Protein AF-A0A968QYH9-F1 (afdb_monomer_lite)

Structure (mmCIF, N/CA/C/O backbone):
data_AF-A0A968QYH9-F1
#
_entry.id   AF-A0A968QYH9-F1
#
loop_
_atom_site.group_PDB
_atom_site.id
_atom_site.type_symbol
_atom_site.label_atom_id
_atom_site.label_alt_id
_atom_site.label_comp_id
_atom_site.label_asym_id
_atom_site.label_entity_id
_atom_site.label_seq_id
_atom_site.pdbx_PDB_ins_code
_atom_site.Cartn_x
_atom_site.Cartn_y
_atom_site.Cartn_z
_atom_site.occupancy
_atom_site.B_iso_or_equiv
_atom_site.auth_seq_id
_atom_site.auth_comp_id
_atom_site.auth_asym_id
_atom_site.auth_atom_id
_atom_site.pdbx_PDB_model_num
ATOM 1 N N . MET A 1 1 ? -5.262 19.148 -24.712 1.00 34.31 1 MET A N 1
ATOM 2 C CA . MET A 1 1 ? -4.288 18.587 -23.748 1.00 34.31 1 MET A CA 1
ATOM 3 C C . MET A 1 1 ? -4.760 17.197 -23.369 1.00 34.31 1 MET A C 1
ATOM 5 O O . MET A 1 1 ? -5.771 17.065 -22.693 1.00 34.31 1 MET A O 1
ATOM 9 N N . ALA A 1 2 ? -4.124 16.170 -23.927 1.00 30.69 2 ALA A N 1
ATOM 10 C CA . ALA A 1 2 ? -4.576 14.793 -23.799 1.00 30.69 2 ALA A CA 1
ATOM 11 C C . ALA A 1 2 ? -4.224 14.253 -22.401 1.00 30.69 2 ALA A C 1
ATOM 13 O O . ALA A 1 2 ? -3.049 14.157 -22.054 1.00 30.69 2 ALA A O 1
ATOM 14 N N . ARG A 1 3 ? -5.237 13.912 -21.593 1.00 39.22 3 ARG A N 1
ATOM 15 C CA . ARG A 1 3 ? -5.070 13.096 -20.380 1.00 39.22 3 ARG A CA 1
ATOM 16 C C . ARG A 1 3 ? -4.778 11.661 -20.822 1.00 39.22 3 ARG A C 1
ATOM 18 O O . ARG A 1 3 ? -5.673 10.832 -20.903 1.00 39.22 3 ARG A O 1
ATOM 25 N N . THR A 1 4 ? -3.544 11.389 -21.228 1.00 40.38 4 THR A N 1
ATOM 26 C CA . THR A 1 4 ? -3.120 10.054 -21.661 1.00 40.38 4 THR A CA 1
ATOM 27 C C . THR A 1 4 ? -2.388 9.346 -20.534 1.00 40.38 4 THR A C 1
ATOM 29 O O . THR A 1 4 ? -1.292 9.760 -20.164 1.00 40.38 4 THR A O 1
ATOM 32 N N . GLY A 1 5 ? -2.950 8.233 -20.062 1.00 42.56 5 GLY A N 1
ATOM 33 C CA . GLY A 1 5 ? -2.152 7.112 -19.560 1.00 42.56 5 GLY A CA 1
ATOM 34 C C . GLY A 1 5 ? -2.214 6.807 -18.068 1.00 42.56 5 GLY A C 1
ATOM 35 O O . GLY A 1 5 ? -1.713 5.757 -17.688 1.00 42.56 5 GLY A O 1
ATOM 36 N N . LYS A 1 6 ? -2.857 7.641 -17.249 1.00 44.03 6 LYS A N 1
ATOM 37 C CA . LYS A 1 6 ? -3.346 7.196 -15.945 1.00 44.03 6 LYS A CA 1
ATOM 38 C C . LYS A 1 6 ? -4.728 6.594 -16.181 1.00 44.03 6 LYS A C 1
ATOM 40 O O . LYS A 1 6 ? -5.694 7.334 -16.309 1.00 44.03 6 LYS A O 1
ATOM 45 N N . LEU A 1 7 ? -4.831 5.266 -16.263 1.00 42.38 7 LEU A N 1
ATOM 46 C CA . LEU A 1 7 ? -5.927 4.665 -15.504 1.00 42.38 7 LEU A CA 1
ATOM 47 C C . LEU A 1 7 ? -5.654 5.195 -14.098 1.00 42.38 7 LEU A C 1
ATOM 49 O O . LEU A 1 7 ? -4.553 4.959 -13.595 1.00 42.38 7 LEU A O 1
ATOM 53 N N . ASP A 1 8 ? -6.491 6.111 -13.605 1.00 46.16 8 ASP A N 1
ATOM 54 C CA . ASP A 1 8 ? -6.218 6.779 -12.338 1.00 46.16 8 ASP A CA 1
ATOM 55 C C . ASP A 1 8 ? -5.850 5.696 -11.332 1.00 46.16 8 ASP A C 1
ATOM 57 O O . ASP A 1 8 ? -6.530 4.675 -11.256 1.00 46.16 8 ASP A O 1
ATOM 61 N N . ARG A 1 9 ? -4.733 5.863 -10.615 1.00 49.91 9 ARG A N 1
ATOM 62 C CA . ARG A 1 9 ? -4.360 4.916 -9.558 1.00 49.91 9 ARG A CA 1
ATOM 63 C C . ARG A 1 9 ? -5.539 4.689 -8.617 1.00 49.91 9 ARG A C 1
ATOM 65 O O . ARG A 1 9 ? -5.627 3.614 -8.071 1.00 49.91 9 ARG A O 1
ATOM 72 N N . GLU A 1 10 ? -6.465 5.646 -8.516 1.00 39.16 10 GLU A N 1
ATOM 73 C CA . GLU A 1 10 ? -7.778 5.521 -7.878 1.00 39.16 10 GLU A CA 1
ATOM 74 C C . GLU A 1 10 ? -8.666 4.413 -8.471 1.00 39.16 10 GLU A C 1
ATOM 76 O O . GLU A 1 10 ? -9.217 3.643 -7.704 1.00 39.16 10 GLU A O 1
ATOM 81 N N . LEU A 1 11 ? -8.770 4.259 -9.796 1.00 40.44 11 LEU A N 1
ATOM 82 C CA . LEU A 1 11 ? -9.488 3.152 -10.451 1.00 40.44 11 LEU A CA 1
ATOM 83 C C . LEU A 1 11 ? -8.783 1.805 -10.246 1.00 40.44 11 LEU A C 1
ATOM 85 O O . LEU A 1 11 ? -9.452 0.793 -10.057 1.00 40.44 11 LEU A O 1
ATOM 89 N N . GLU A 1 12 ? -7.444 1.776 -10.254 1.00 47.03 12 GLU A N 1
ATOM 90 C CA . GLU A 1 12 ? -6.702 0.578 -9.835 1.00 47.03 12 GLU A CA 1
ATOM 91 C C . GLU A 1 12 ? -6.920 0.309 -8.341 1.00 47.03 12 GLU A C 1
ATOM 93 O O . GLU A 1 12 ? -7.182 -0.826 -7.987 1.00 47.03 12 GLU A O 1
ATOM 98 N N . HIS A 1 13 ? -6.922 1.324 -7.476 1.00 45.84 13 HIS A N 1
ATOM 99 C CA . HIS A 1 13 ? -7.174 1.227 -6.035 1.00 45.84 13 HIS A CA 1
ATOM 100 C C . HIS A 1 13 ? -8.608 0.752 -5.741 1.00 45.84 13 HIS A C 1
ATOM 102 O O . HIS A 1 13 ? -8.816 -0.061 -4.845 1.00 45.84 13 HIS A O 1
ATOM 108 N N . GLU A 1 14 ? -9.593 1.186 -6.532 1.00 36.78 14 GLU A N 1
ATOM 109 C CA . GLU A 1 14 ? -10.988 0.730 -6.488 1.00 36.78 14 GLU A CA 1
ATOM 110 C C . GLU A 1 14 ? -11.153 -0.701 -7.028 1.00 36.78 14 GLU A C 1
ATOM 112 O O . GLU A 1 14 ? -11.923 -1.479 -6.467 1.00 36.78 14 GLU A O 1
ATOM 117 N N . LEU A 1 15 ? -10.401 -1.105 -8.059 1.00 36.66 15 LEU A N 1
ATOM 118 C CA . LEU A 1 15 ? -10.361 -2.497 -8.538 1.00 36.66 15 LEU A CA 1
ATOM 119 C C . LEU A 1 15 ? -9.572 -3.419 -7.590 1.00 36.66 15 LEU A C 1
ATOM 121 O O . LEU A 1 15 ? -9.926 -4.586 -7.430 1.00 36.66 15 LEU A O 1
ATOM 125 N N . ILE A 1 16 ? -8.562 -2.890 -6.897 1.00 43.75 16 ILE A N 1
ATOM 126 C CA . ILE A 1 16 ? -7.825 -3.542 -5.807 1.00 43.75 16 ILE A CA 1
ATOM 127 C C . ILE A 1 16 ? -8.733 -3.712 -4.585 1.00 43.75 16 ILE A C 1
ATOM 129 O O . ILE A 1 16 ? -8.615 -4.721 -3.897 1.00 43.75 16 ILE A O 1
ATOM 133 N N . CYS A 1 17 ? -9.729 -2.852 -4.347 1.00 40.12 17 CYS A N 1
ATOM 134 C CA . CYS A 1 17 ? -10.784 -3.169 -3.376 1.00 40.12 17 CYS A CA 1
ATOM 135 C C . CYS A 1 17 ? -11.560 -4.455 -3.739 1.00 40.12 17 CYS A C 1
ATOM 137 O O . CYS A 1 17 ? -12.140 -5.073 -2.851 1.00 40.12 17 CYS A O 1
ATOM 139 N N . GLY A 1 18 ? -11.514 -4.926 -4.992 1.00 32.22 18 GLY A N 1
ATOM 140 C CA . GLY A 1 18 ? -11.984 -6.261 -5.388 1.00 32.22 18 GLY A CA 1
ATOM 141 C C . GLY A 1 18 ? -11.147 -7.418 -4.819 1.00 32.22 18 GLY A C 1
ATOM 142 O O . GLY A 1 18 ? -11.653 -8.524 -4.682 1.00 32.22 18 GLY A O 1
ATOM 143 N N . THR A 1 19 ? -9.905 -7.163 -4.388 1.00 39.09 19 THR A N 1
ATOM 144 C CA . THR A 1 19 ? -9.053 -8.116 -3.642 1.00 39.09 19 THR A CA 1
ATOM 145 C C . THR A 1 19 ? -9.319 -8.129 -2.134 1.00 39.09 19 THR A C 1
ATOM 147 O O . THR A 1 19 ? -8.538 -8.693 -1.370 1.00 39.09 19 THR A O 1
ATOM 150 N N . ARG A 1 20 ? -10.447 -7.561 -1.685 1.00 41.62 20 ARG A N 1
ATOM 151 C CA . ARG A 1 20 ? -10.937 -7.687 -0.303 1.00 41.62 20 ARG A CA 1
ATOM 152 C C . ARG A 1 20 ? -10.980 -9.149 0.167 1.00 41.62 20 ARG A C 1
ATOM 154 O O . ARG A 1 20 ? -10.703 -9.403 1.329 1.00 41.62 20 ARG A O 1
ATOM 161 N N . GLU A 1 21 ? -11.201 -10.109 -0.734 1.00 35.28 21 GLU A N 1
ATOM 162 C CA . GLU A 1 21 ? -11.152 -11.544 -0.409 1.00 35.28 21 GLU A CA 1
ATOM 163 C C . GLU A 1 21 ? -9.758 -12.058 -0.009 1.00 35.28 21 GLU A C 1
ATOM 165 O O . GLU A 1 21 ? -9.673 -12.891 0.885 1.00 35.28 21 GLU A O 1
ATOM 170 N N . PHE A 1 22 ? -8.668 -11.550 -0.600 1.00 37.47 22 PHE A N 1
ATOM 171 C CA . PHE A 1 22 ? -7.310 -12.060 -0.337 1.00 37.47 22 PHE A CA 1
ATOM 172 C C . PHE A 1 22 ? -6.640 -11.383 0.872 1.00 37.47 22 PHE A C 1
ATOM 174 O O . PHE A 1 22 ? -5.773 -11.966 1.518 1.00 37.47 22 PHE A O 1
ATOM 181 N N . LEU A 1 23 ? -7.043 -10.147 1.190 1.00 41.69 23 LEU A N 1
ATOM 182 C CA . LEU A 1 23 ? -6.519 -9.375 2.326 1.00 41.69 23 LEU A CA 1
ATOM 183 C C . LEU A 1 23 ? -7.214 -9.747 3.647 1.00 41.69 23 LEU A C 1
ATOM 185 O O . LEU A 1 23 ? -6.618 -9.621 4.712 1.00 41.69 23 LEU A O 1
ATOM 189 N N . GLU A 1 24 ? -8.450 -10.251 3.586 1.00 46.03 24 GLU A N 1
ATOM 190 C CA . GLU A 1 24 ? -9.233 -10.601 4.773 1.00 46.03 24 GLU A CA 1
ATOM 191 C C . GLU A 1 24 ? -8.839 -11.946 5.413 1.00 46.03 24 GLU A C 1
ATOM 193 O O . GLU A 1 24 ? -9.196 -12.171 6.563 1.00 46.03 24 GLU A O 1
ATOM 198 N N . GLU A 1 25 ? -8.111 -12.850 4.744 1.00 43.69 25 GLU A N 1
ATOM 199 C CA . GLU A 1 25 ? -7.843 -14.188 5.311 1.00 43.69 25 GLU A CA 1
ATOM 200 C C . GLU A 1 25 ? -6.917 -14.176 6.538 1.00 43.69 25 GLU A C 1
ATOM 202 O O . GLU A 1 25 ? -7.145 -14.941 7.474 1.00 43.69 25 GLU A O 1
ATOM 207 N N . ARG A 1 26 ? -5.912 -13.290 6.582 1.00 47.88 26 ARG A N 1
ATOM 208 C CA . ARG A 1 26 ? -4.982 -13.203 7.724 1.00 47.88 26 ARG A CA 1
ATOM 209 C C . ARG A 1 26 ? -5.527 -12.335 8.861 1.00 47.88 26 ARG A C 1
ATOM 211 O O . ARG A 1 26 ? -5.393 -12.708 10.021 1.00 47.88 26 ARG A O 1
ATOM 218 N N . ASP A 1 27 ? -6.170 -11.210 8.548 1.00 54.00 27 ASP A N 1
ATOM 219 C CA . ASP A 1 27 ? -6.766 -10.350 9.582 1.00 54.00 27 ASP A CA 1
ATOM 220 C C . ASP A 1 27 ? -7.992 -11.013 10.241 1.00 54.00 27 ASP A C 1
ATOM 222 O O . ASP A 1 27 ? -8.250 -10.788 11.424 1.00 54.00 27 ASP A O 1
ATOM 226 N N . LYS A 1 28 ? -8.698 -11.927 9.548 1.00 58.62 28 LYS A N 1
ATOM 227 C CA . LYS A 1 28 ? -9.791 -12.725 10.139 1.00 58.62 28 LYS A CA 1
ATOM 228 C C . LYS A 1 28 ? -9.360 -13.512 11.378 1.00 58.62 28 LYS A C 1
ATOM 230 O O . LYS A 1 28 ? -10.111 -13.517 12.351 1.00 58.62 28 LYS A O 1
ATOM 235 N N . SER A 1 29 ? -8.166 -14.117 11.397 1.00 59.31 29 SER A N 1
ATOM 236 C CA . SER A 1 29 ? -7.719 -14.886 12.570 1.00 59.31 29 SER A CA 1
ATOM 237 C C . SER A 1 29 ? -7.462 -13.996 13.790 1.00 59.31 29 SER A C 1
ATOM 239 O O . SER A 1 29 ? -7.722 -14.408 14.914 1.00 59.31 29 SER A O 1
ATOM 241 N N . LEU A 1 30 ? -7.011 -12.753 13.583 1.00 62.84 30 LEU A N 1
ATOM 242 C CA . LEU A 1 30 ? -6.812 -11.777 14.663 1.00 62.84 30 LEU A CA 1
ATOM 243 C C . LEU A 1 30 ? -8.148 -11.235 15.196 1.00 62.84 30 LEU A C 1
ATOM 245 O O . LEU A 1 30 ? -8.285 -10.958 16.387 1.00 62.84 30 LEU A O 1
ATOM 249 N N . ILE A 1 31 ? -9.157 -11.128 14.328 1.00 64.06 31 ILE A N 1
ATOM 250 C CA . ILE A 1 31 ? -10.524 -10.745 14.705 1.00 64.06 31 ILE A CA 1
ATOM 251 C C . ILE A 1 31 ? -11.197 -11.850 15.534 1.00 64.06 31 ILE A C 1
ATOM 253 O O . ILE A 1 31 ? -12.003 -11.551 16.416 1.00 64.06 31 ILE A O 1
ATOM 257 N N . GLU A 1 32 ? -10.878 -13.128 15.307 1.00 67.56 32 GLU A N 1
ATOM 258 C CA . GLU A 1 32 ? -11.437 -14.238 16.090 1.00 67.56 32 GLU A CA 1
ATOM 259 C C . GLU A 1 32 ? -11.056 -14.168 17.577 1.00 67.56 32 GLU A C 1
ATOM 261 O O . GLU A 1 32 ? -11.906 -14.478 18.420 1.00 67.56 32 GLU A O 1
ATOM 266 N N . GLU A 1 33 ? -9.861 -13.656 17.890 1.00 69.88 33 GLU A N 1
ATOM 267 C CA . GLU A 1 33 ? -9.345 -13.434 19.251 1.00 69.88 33 GLU A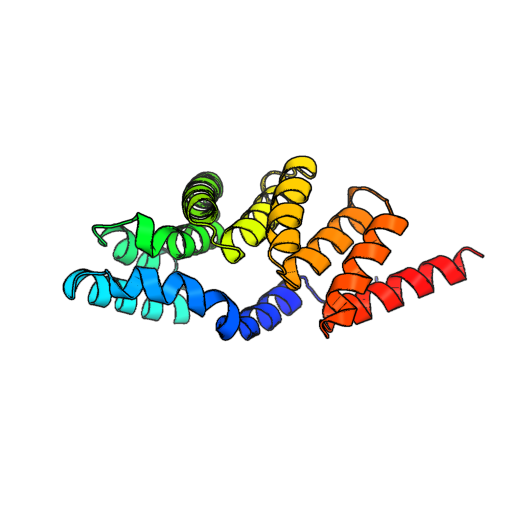 CA 1
ATOM 268 C C . GLU A 1 33 ? -10.039 -12.280 19.999 1.00 69.88 33 GLU A C 1
ATOM 270 O O . GLU A 1 33 ? -9.876 -12.132 21.214 1.00 69.88 33 GLU A O 1
ATOM 275 N N . LEU A 1 34 ? -10.837 -11.457 19.307 1.00 73.00 34 LEU A N 1
ATOM 276 C CA . LEU A 1 34 ? -11.531 -10.334 19.930 1.00 73.00 34 LEU A CA 1
ATOM 277 C C . LEU A 1 34 ? -12.611 -10.796 20.912 1.00 73.00 34 LEU A C 1
ATOM 279 O O . LEU A 1 34 ? -13.403 -11.709 20.648 1.00 73.00 34 LEU A O 1
ATOM 283 N N . SER A 1 35 ? -12.713 -10.069 22.028 1.00 82.81 35 SER A N 1
ATOM 284 C CA . SER A 1 35 ? -13.858 -10.188 22.926 1.00 82.81 35 SER A CA 1
ATOM 285 C C . SER A 1 35 ? -15.154 -9.835 22.186 1.00 82.81 35 SER A C 1
ATOM 287 O O . SER A 1 35 ? -15.145 -9.030 21.255 1.00 82.81 35 SER A O 1
ATOM 289 N N . GLN A 1 36 ? -16.293 -10.382 22.621 1.00 82.62 36 GLN A N 1
ATOM 290 C CA . GLN A 1 36 ? -17.589 -10.075 22.002 1.00 82.62 36 GLN A CA 1
ATOM 291 C C . GLN A 1 36 ? -17.860 -8.559 21.944 1.00 82.62 36 GLN A C 1
ATOM 293 O O . GLN A 1 36 ? -18.334 -8.053 20.932 1.00 82.62 36 GLN A O 1
ATOM 298 N N . SER A 1 37 ? -17.480 -7.821 22.994 1.00 83.62 37 SER A N 1
ATOM 299 C CA . SER A 1 37 ? -17.600 -6.360 23.025 1.00 83.62 37 SER A CA 1
ATOM 300 C C . SER A 1 37 ? -16.697 -5.655 22.014 1.00 83.62 37 SER A C 1
ATOM 302 O O . SER A 1 37 ? -17.112 -4.663 21.425 1.00 83.62 37 SER A O 1
ATOM 304 N N . ASP A 1 38 ? -15.477 -6.150 21.786 1.00 86.19 38 ASP A N 1
ATOM 305 C CA . ASP A 1 38 ? -14.571 -5.553 20.799 1.00 86.19 38 ASP A CA 1
ATOM 306 C C . ASP A 1 38 ? -15.032 -5.854 19.364 1.00 86.19 38 ASP A C 1
ATOM 308 O O . ASP A 1 38 ? -14.958 -4.974 18.508 1.00 86.19 38 ASP A O 1
ATOM 312 N N . LYS A 1 39 ? -15.601 -7.045 19.114 1.00 84.88 39 LYS A N 1
ATOM 313 C CA . LYS A 1 39 ? -16.229 -7.392 17.825 1.00 84.88 39 LYS A CA 1
ATOM 314 C C . LYS A 1 39 ? -17.378 -6.443 17.487 1.00 84.88 39 LYS A C 1
ATOM 316 O O . LYS A 1 39 ? -17.459 -5.954 16.368 1.00 84.88 39 LYS A O 1
ATOM 321 N N . GLU A 1 40 ? -18.229 -6.105 18.455 1.00 87.56 40 GLU A N 1
ATOM 322 C CA . GLU A 1 40 ? -19.312 -5.132 18.242 1.00 87.56 40 GLU A CA 1
ATOM 323 C C . GLU A 1 40 ? -18.799 -3.722 17.908 1.00 87.56 40 GLU A C 1
ATOM 325 O O . GLU A 1 40 ? -19.404 -3.014 17.099 1.00 87.56 40 GLU A O 1
ATOM 330 N N . LEU A 1 41 ? -17.699 -3.287 18.533 1.00 89.88 41 LEU A N 1
ATOM 331 C CA . LEU A 1 41 ? -17.064 -2.002 18.221 1.00 89.88 41 LEU A CA 1
ATOM 332 C C . LEU A 1 41 ? -16.466 -2.013 16.811 1.00 89.88 41 LEU A C 1
ATOM 334 O O . LEU A 1 41 ? -16.621 -1.038 16.072 1.00 89.88 41 LEU A O 1
ATOM 338 N N . PHE A 1 42 ? -15.838 -3.124 16.430 1.00 85.56 42 PHE A N 1
ATOM 339 C CA . PHE A 1 42 ? -15.299 -3.332 15.093 1.00 85.56 42 PHE A CA 1
ATOM 340 C C . PHE A 1 42 ? -16.396 -3.313 14.020 1.00 85.56 42 PHE A C 1
ATOM 342 O O . PHE A 1 42 ? -16.296 -2.580 13.043 1.00 85.56 42 PHE A O 1
ATOM 349 N N . GLU A 1 43 ? -17.510 -4.013 14.226 1.00 86.88 43 GLU A N 1
ATOM 350 C CA . GLU A 1 43 ? -18.630 -3.985 13.276 1.00 86.88 43 GLU A CA 1
ATOM 351 C C . GLU A 1 43 ? -19.204 -2.571 13.094 1.00 86.88 43 GLU A C 1
ATOM 353 O O . GLU A 1 43 ? -19.500 -2.136 11.978 1.00 86.88 43 GLU A O 1
ATOM 358 N N . LYS A 1 44 ? -19.288 -1.781 14.172 1.00 89.25 44 LYS A N 1
ATOM 359 C CA . LYS A 1 44 ? -19.710 -0.373 14.079 1.00 89.25 44 LYS A CA 1
ATOM 360 C C . LYS A 1 44 ? -18.737 0.478 13.267 1.00 89.25 44 LYS A C 1
ATOM 362 O O . LYS A 1 44 ? -19.187 1.353 12.519 1.00 89.25 44 LYS A O 1
ATOM 367 N N . SER A 1 45 ? -17.430 0.240 13.381 1.00 88.12 45 SER A N 1
ATOM 368 C CA . SER A 1 45 ? -16.448 0.946 12.554 1.00 88.12 45 SER A CA 1
ATOM 369 C C . SER A 1 45 ? -16.583 0.554 11.078 1.00 88.12 45 SER A C 1
ATOM 371 O O . SER A 1 45 ? -16.544 1.434 10.219 1.00 88.12 45 SER A O 1
ATOM 373 N N . ARG A 1 46 ? -16.866 -0.721 10.772 1.00 84.50 46 ARG A N 1
ATOM 374 C CA . ARG A 1 46 ? -17.112 -1.214 9.403 1.00 84.50 46 ARG A CA 1
ATOM 375 C C . ARG A 1 46 ? -18.343 -0.573 8.761 1.00 84.50 46 ARG A C 1
ATOM 377 O O . ARG A 1 46 ? -18.295 -0.206 7.587 1.00 84.50 46 ARG A O 1
ATOM 384 N N . VAL A 1 47 ? -19.416 -0.357 9.523 1.00 85.88 47 VAL A N 1
ATOM 385 C CA . VAL A 1 47 ? -20.585 0.407 9.046 1.00 85.88 47 VAL A CA 1
ATOM 386 C C . VAL A 1 47 ? -20.193 1.845 8.699 1.00 85.88 47 VAL A C 1
ATOM 388 O O . VAL A 1 47 ? -20.518 2.329 7.616 1.00 85.88 47 VAL A O 1
ATOM 391 N N . CYS A 1 48 ? -19.441 2.517 9.574 1.00 84.50 48 CYS A N 1
ATOM 392 C CA . CYS A 1 48 ? -18.966 3.875 9.307 1.00 84.50 48 CYS A CA 1
ATOM 393 C C . CYS A 1 48 ? -18.033 3.926 8.081 1.00 84.50 48 CYS A C 1
ATOM 395 O O . CYS A 1 48 ? -18.036 4.916 7.347 1.00 84.50 48 CYS A O 1
ATOM 397 N N . LEU A 1 49 ? -17.264 2.858 7.840 1.00 79.75 49 LEU A N 1
ATOM 398 C CA . LEU A 1 49 ? -16.334 2.745 6.720 1.00 79.75 49 LEU A CA 1
ATOM 399 C C . LEU A 1 49 ? -17.078 2.646 5.385 1.00 79.75 49 LEU A C 1
ATOM 401 O O . LEU A 1 49 ? -16.692 3.319 4.431 1.00 79.75 49 LEU A O 1
ATOM 405 N N . ASN A 1 50 ? -18.179 1.888 5.332 1.00 78.06 50 ASN A N 1
ATOM 406 C CA . ASN A 1 50 ? -19.052 1.828 4.152 1.00 78.06 50 ASN A CA 1
ATOM 407 C C . ASN A 1 50 ? -19.647 3.206 3.810 1.00 78.06 50 ASN A C 1
ATOM 409 O O . ASN A 1 50 ? -19.765 3.559 2.638 1.00 78.06 50 ASN A O 1
ATOM 413 N N . ASP A 1 51 ? -19.940 4.010 4.834 1.00 84.25 51 ASP A N 1
ATOM 414 C CA . ASP A 1 51 ? -20.405 5.395 4.698 1.00 84.25 51 ASP A CA 1
ATOM 415 C C . ASP A 1 51 ? -19.266 6.407 4.439 1.00 84.25 51 ASP A C 1
ATOM 417 O O . ASP A 1 51 ? -19.523 7.610 4.355 1.00 84.25 51 ASP A O 1
ATOM 421 N N . LYS A 1 52 ? -18.003 5.956 4.356 1.00 84.69 52 LYS A N 1
ATOM 422 C CA . LYS A 1 52 ? -16.791 6.797 4.255 1.00 84.69 52 LYS A CA 1
ATOM 423 C C . LYS A 1 52 ? -16.668 7.841 5.380 1.00 84.69 52 LYS A C 1
ATOM 425 O O . LYS A 1 52 ? -16.044 8.890 5.215 1.00 84.69 52 LYS A O 1
ATOM 430 N N . LYS A 1 53 ? -17.246 7.567 6.554 1.00 91.19 53 LYS A N 1
ATOM 431 C CA . LYS A 1 53 ? -17.187 8.426 7.751 1.00 91.19 53 LYS A CA 1
ATOM 432 C C . LYS A 1 53 ? -15.953 8.094 8.586 1.00 91.19 53 LYS A C 1
ATOM 434 O O . LYS A 1 53 ? -16.069 7.603 9.706 1.00 91.19 53 LYS A O 1
ATOM 439 N N . TYR A 1 54 ? -14.771 8.383 8.047 1.00 89.19 54 TYR A N 1
ATOM 440 C CA . TYR A 1 54 ? -13.491 7.944 8.618 1.00 89.19 54 TYR A CA 1
ATOM 441 C C . TYR A 1 54 ? -13.264 8.376 10.073 1.00 89.19 54 TYR A C 1
ATOM 443 O O . TYR A 1 54 ? -12.799 7.570 10.873 1.00 89.19 54 TYR A O 1
ATOM 451 N N . GLN A 1 55 ? -13.679 9.588 10.454 1.00 95.12 55 GLN A N 1
ATOM 452 C CA . GLN A 1 55 ? -13.574 10.040 11.846 1.00 95.12 55 GLN A CA 1
ATOM 453 C C . GLN A 1 55 ? -14.439 9.198 12.796 1.00 95.12 55 GLN A C 1
ATOM 455 O O . GLN A 1 55 ? -13.985 8.788 13.857 1.00 95.12 55 GLN A O 1
ATOM 460 N N . ALA A 1 56 ? -15.672 8.877 12.394 1.00 93.56 56 ALA A N 1
ATOM 461 C CA . ALA A 1 56 ? -16.544 8.027 13.199 1.00 93.56 56 ALA A CA 1
ATOM 462 C C . ALA A 1 56 ? -16.003 6.591 13.282 1.00 93.56 56 ALA A C 1
ATOM 464 O O . ALA A 1 56 ? -16.095 5.965 14.337 1.00 93.56 56 ALA A O 1
ATOM 465 N N . CYS A 1 57 ? -15.405 6.073 12.199 1.00 92.12 57 CYS A N 1
ATOM 466 C CA . CYS A 1 57 ? -14.697 4.791 12.236 1.00 92.12 57 CYS A CA 1
ATOM 467 C C . CYS A 1 57 ? -13.580 4.815 13.277 1.00 92.12 57 CYS A C 1
ATOM 469 O O . CYS A 1 57 ? -13.484 3.892 14.085 1.00 92.12 57 CYS A O 1
ATOM 471 N N . LEU A 1 58 ? -12.764 5.874 13.260 1.00 94.62 58 LEU A N 1
ATOM 472 C CA . LEU A 1 58 ? -11.650 6.050 14.181 1.00 94.62 58 LEU A CA 1
ATOM 473 C C . LEU A 1 58 ? -12.136 6.038 15.634 1.00 94.62 58 LEU A C 1
ATOM 475 O O . LEU A 1 58 ? -11.608 5.288 16.451 1.00 94.62 58 LEU A O 1
ATOM 479 N N . ASP A 1 59 ? -13.197 6.787 15.938 1.00 95.12 59 ASP A N 1
ATOM 480 C CA . ASP A 1 59 ? -13.771 6.862 17.285 1.00 95.12 59 ASP A CA 1
ATOM 481 C C . ASP A 1 59 ? -14.242 5.493 17.808 1.00 95.12 59 ASP A C 1
ATOM 483 O O . ASP A 1 59 ? -14.205 5.238 19.015 1.00 95.12 59 ASP A O 1
ATOM 487 N N . TRP A 1 60 ? -14.707 4.604 16.924 1.00 93.44 60 TRP A N 1
ATOM 488 C CA . TRP A 1 60 ? -15.058 3.227 17.282 1.00 93.44 60 TRP A CA 1
ATOM 489 C C . TRP A 1 60 ? -13.825 2.342 17.454 1.00 93.44 60 TRP A C 1
ATOM 491 O O . TRP A 1 60 ? -13.726 1.645 18.465 1.00 93.44 60 TRP A O 1
ATOM 501 N N . LEU A 1 61 ? -12.871 2.396 16.522 1.00 90.75 61 LEU A N 1
ATOM 502 C CA . LEU A 1 61 ? -11.654 1.580 16.574 1.00 90.75 61 LEU A CA 1
ATOM 503 C C . LEU A 1 61 ? -10.773 1.923 17.781 1.00 90.75 61 LEU A C 1
ATOM 505 O O . LEU A 1 61 ? -10.211 1.027 18.401 1.00 90.75 61 LEU A O 1
ATOM 509 N N . LEU A 1 62 ? -10.705 3.192 18.193 1.00 93.12 62 LEU A N 1
ATOM 510 C CA . LEU A 1 62 ? -9.936 3.604 19.374 1.00 93.12 62 LEU A CA 1
ATOM 511 C C . LEU A 1 62 ? -10.504 3.071 20.700 1.00 93.12 62 LEU A C 1
ATOM 513 O O . LEU A 1 62 ? -9.783 3.067 21.702 1.00 93.12 62 LEU A O 1
ATOM 517 N N . LYS A 1 63 ? -11.770 2.625 20.714 1.00 93.44 63 LYS A N 1
ATOM 518 C CA . LYS A 1 63 ? -12.411 1.979 21.873 1.00 93.44 63 LYS A CA 1
ATOM 519 C C . LYS A 1 63 ? -12.099 0.485 21.963 1.00 93.44 63 LYS A C 1
ATOM 521 O O . LYS A 1 63 ? -12.314 -0.089 23.029 1.00 93.44 63 LYS A O 1
ATOM 526 N N . VAL A 1 64 ? -11.618 -0.131 20.881 1.00 90.12 64 VAL A N 1
ATOM 527 C CA . VAL A 1 64 ? -11.187 -1.533 20.883 1.00 90.12 64 VAL A CA 1
ATOM 528 C C . VAL A 1 64 ? -9.983 -1.657 21.809 1.00 90.12 64 VAL A C 1
ATOM 530 O O . VAL A 1 64 ? -9.001 -0.922 21.676 1.00 90.12 64 VAL A O 1
ATOM 533 N N . LYS A 1 65 ? -10.057 -2.575 22.778 1.00 86.75 65 LYS A N 1
ATOM 534 C CA . LYS A 1 65 ? -9.002 -2.714 23.794 1.00 86.75 65 LYS A CA 1
ATOM 535 C C . LYS A 1 65 ? -7.682 -3.167 23.184 1.00 86.75 65 LYS A C 1
ATOM 537 O O . LYS A 1 65 ? -6.631 -2.624 23.519 1.00 86.75 65 LYS A O 1
ATOM 542 N N . ASN A 1 66 ? -7.741 -4.154 22.293 1.00 83.69 66 ASN A N 1
ATOM 543 C CA . ASN A 1 66 ? -6.564 -4.692 21.631 1.00 83.69 66 ASN A CA 1
ATOM 544 C C . ASN A 1 66 ? -6.335 -4.006 20.279 1.00 83.69 66 ASN A C 1
ATOM 546 O O . ASN A 1 66 ? -6.782 -4.484 19.237 1.00 83.69 66 ASN A O 1
ATOM 550 N N . ARG A 1 67 ? -5.610 -2.886 20.294 1.00 82.19 67 ARG A N 1
ATOM 551 C CA . ARG A 1 67 ? -5.307 -2.118 19.075 1.00 82.19 67 ARG A CA 1
ATOM 552 C C . ARG A 1 67 ? -4.460 -2.884 18.062 1.00 82.19 67 ARG A C 1
ATOM 554 O O . ARG A 1 67 ? -4.529 -2.564 16.881 1.00 82.19 67 ARG A O 1
ATOM 561 N N . GLU A 1 68 ? -3.701 -3.889 18.500 1.00 82.69 68 GLU A N 1
ATOM 562 C CA . GLU A 1 68 ? -2.895 -4.719 17.598 1.00 82.69 68 GLU A CA 1
ATOM 563 C C . GLU A 1 68 ? -3.777 -5.500 16.616 1.00 82.69 68 GLU A C 1
ATOM 565 O O . GLU A 1 68 ? -3.373 -5.719 15.483 1.00 82.69 68 GLU A O 1
ATOM 570 N N . THR A 1 69 ? -5.003 -5.867 17.001 1.00 82.81 69 THR A N 1
ATOM 571 C CA . THR A 1 69 ? -5.928 -6.619 16.123 1.00 82.81 69 THR A CA 1
ATOM 572 C C . THR A 1 69 ? -6.584 -5.764 15.043 1.00 82.81 69 THR A C 1
ATOM 574 O O . THR A 1 69 ? -7.023 -6.290 14.029 1.00 82.81 69 THR A O 1
ATOM 577 N N . VAL A 1 70 ? -6.642 -4.446 15.247 1.00 87.19 70 VAL A N 1
ATOM 578 C CA . VAL A 1 70 ? -7.281 -3.484 14.332 1.00 87.19 70 VAL A CA 1
ATOM 579 C C . VAL A 1 70 ? -6.267 -2.509 13.734 1.00 87.19 70 VAL A C 1
ATOM 581 O O . VAL A 1 70 ? -6.626 -1.439 13.244 1.00 87.19 70 VAL A O 1
ATOM 584 N N . CYS A 1 71 ? -4.977 -2.844 13.809 1.00 90.19 71 CYS A N 1
ATOM 585 C CA . CYS A 1 71 ? -3.896 -1.964 13.384 1.00 90.19 71 CYS A CA 1
ATOM 586 C C . CYS A 1 71 ? -3.948 -1.664 11.881 1.00 90.19 71 CYS A C 1
ATOM 588 O O . CYS A 1 71 ? -3.779 -0.514 11.489 1.00 90.19 71 CYS A O 1
ATOM 590 N N . PHE A 1 72 ? -4.269 -2.650 11.043 1.00 89.12 72 PHE A N 1
ATOM 591 C CA . PHE A 1 72 ? -4.438 -2.423 9.611 1.00 89.12 72 PHE A CA 1
ATOM 592 C C . PHE A 1 72 ? -5.570 -1.426 9.321 1.00 89.12 72 PHE A C 1
ATOM 594 O O . PHE A 1 72 ? -5.355 -0.447 8.602 1.00 89.12 72 PHE A O 1
ATOM 601 N N . ASP A 1 73 ? -6.747 -1.620 9.927 1.00 88.62 73 ASP A N 1
ATOM 602 C CA . ASP A 1 73 ? -7.883 -0.709 9.757 1.00 88.62 73 ASP A CA 1
ATOM 603 C C . ASP A 1 73 ? -7.569 0.695 10.280 1.00 88.62 73 ASP A C 1
ATOM 605 O O . ASP A 1 73 ? -7.890 1.676 9.616 1.00 88.62 73 ASP A O 1
ATOM 609 N N . LEU A 1 74 ? -6.897 0.821 11.429 1.00 92.50 74 LEU A N 1
ATOM 610 C CA . LEU A 1 74 ? -6.447 2.121 11.934 1.00 92.50 74 LEU A CA 1
ATOM 611 C C . LEU A 1 74 ? -5.516 2.807 10.929 1.00 92.50 74 LEU A C 1
ATOM 613 O O . LEU A 1 74 ? -5.751 3.967 10.594 1.00 92.50 74 LEU A O 1
ATOM 617 N N . GLY A 1 75 ? -4.529 2.087 10.388 1.00 92.69 75 GLY A N 1
ATOM 618 C CA . GLY A 1 75 ? -3.652 2.599 9.335 1.00 92.69 75 GLY A CA 1
ATOM 619 C C . GLY A 1 75 ? -4.440 3.102 8.124 1.00 92.69 75 GLY A C 1
ATOM 620 O O . GLY A 1 75 ? -4.244 4.233 7.675 1.00 92.69 75 GLY A O 1
ATOM 621 N N . PHE A 1 76 ? -5.410 2.316 7.651 1.00 89.56 76 PHE A N 1
ATOM 622 C CA . PHE A 1 76 ? -6.286 2.694 6.540 1.00 89.56 76 PHE A CA 1
ATOM 623 C C . PHE A 1 76 ? -7.104 3.956 6.832 1.00 89.56 76 PHE A C 1
ATOM 625 O O . PHE A 1 76 ? -7.188 4.858 5.992 1.00 89.56 76 PHE A O 1
ATOM 632 N N . ILE A 1 77 ? -7.700 4.049 8.020 1.00 91.62 77 ILE A N 1
ATOM 633 C CA . ILE A 1 77 ? -8.491 5.209 8.433 1.00 91.62 77 ILE A CA 1
ATOM 634 C C . ILE A 1 77 ? -7.620 6.468 8.501 1.00 91.62 77 ILE A C 1
ATOM 636 O O . ILE A 1 77 ? -8.011 7.497 7.948 1.00 91.62 77 ILE A O 1
ATOM 640 N N . TYR A 1 78 ? -6.429 6.387 9.095 1.00 95.50 78 TYR A N 1
ATOM 641 C CA . TYR A 1 78 ? -5.522 7.530 9.203 1.00 95.50 78 TYR A CA 1
ATOM 642 C C . TYR A 1 78 ? -5.011 8.021 7.842 1.00 95.50 78 TYR A C 1
ATOM 644 O O . TYR A 1 78 ? -4.959 9.233 7.626 1.00 95.50 78 TYR A O 1
ATOM 652 N N . VAL A 1 79 ? -4.748 7.127 6.875 1.00 90.62 79 VAL A N 1
ATOM 653 C CA . VAL A 1 79 ? -4.447 7.544 5.487 1.00 90.62 79 VAL A CA 1
ATOM 654 C C . VAL A 1 79 ? -5.586 8.386 4.912 1.00 90.62 79 VAL A C 1
ATOM 656 O O . VAL A 1 79 ? -5.343 9.446 4.334 1.00 90.62 79 VAL A O 1
ATOM 659 N N . ASN A 1 80 ? -6.834 7.948 5.094 1.00 88.88 80 ASN A N 1
ATOM 660 C CA . ASN A 1 80 ? -8.004 8.656 4.571 1.00 88.88 80 ASN A CA 1
ATOM 661 C C . ASN A 1 80 ? -8.289 9.978 5.305 1.00 88.88 80 ASN A C 1
ATOM 663 O O . ASN A 1 80 ? -8.853 10.900 4.712 1.00 88.88 80 ASN A O 1
ATOM 667 N N . LEU A 1 81 ? -7.868 10.095 6.566 1.00 93.44 81 LEU A N 1
ATOM 668 C CA . LEU A 1 81 ? -7.874 11.345 7.334 1.00 93.44 81 LEU A CA 1
ATOM 669 C C . LEU A 1 81 ? -6.667 12.248 7.034 1.00 93.44 81 LEU A C 1
ATOM 671 O O . LEU A 1 81 ? -6.652 13.399 7.464 1.00 93.44 81 LEU A O 1
ATOM 675 N N . LYS A 1 82 ? -5.704 11.773 6.235 1.00 94.44 82 LYS A N 1
ATOM 676 C CA . LYS A 1 82 ? -4.444 12.456 5.897 1.00 94.44 82 LYS A CA 1
ATOM 677 C C . LYS A 1 82 ? -3.501 12.664 7.086 1.00 94.44 82 LYS A C 1
ATOM 679 O O . LYS A 1 82 ? -2.682 13.579 7.070 1.00 94.44 82 LYS A O 1
ATOM 684 N N . GLU A 1 83 ? -3.599 11.799 8.087 1.00 97.62 83 GLU A N 1
ATOM 685 C CA . GLU A 1 83 ? -2.712 11.752 9.252 1.00 97.62 83 GLU A CA 1
ATOM 686 C C . GLU A 1 83 ? -1.656 10.663 9.020 1.00 97.62 83 GLU A C 1
ATOM 688 O O . GLU A 1 83 ? -1.758 9.532 9.498 1.00 97.62 83 GLU A O 1
ATOM 693 N N . TYR A 1 84 ? -0.669 10.976 8.183 1.00 96.75 84 TYR A N 1
ATOM 694 C CA . TYR A 1 84 ? 0.219 9.970 7.597 1.00 96.75 84 TYR A CA 1
ATOM 695 C C . TYR A 1 84 ? 1.199 9.355 8.599 1.00 96.75 84 TYR A C 1
ATOM 697 O O . TYR A 1 84 ? 1.537 8.184 8.463 1.00 96.75 84 TYR A O 1
ATOM 705 N N . GLU A 1 85 ? 1.620 10.093 9.621 1.00 98.00 85 GLU A N 1
ATOM 706 C CA . GLU A 1 85 ? 2.524 9.603 10.666 1.00 98.00 85 GLU A CA 1
ATOM 707 C C . GLU A 1 85 ? 1.840 8.563 11.569 1.00 98.00 85 GLU A C 1
ATOM 709 O O . GLU A 1 85 ? 2.432 7.535 11.907 1.00 98.00 85 GLU A O 1
ATOM 714 N N . GLU A 1 86 ? 0.567 8.773 11.926 1.00 97.50 86 GLU A N 1
ATOM 715 C CA . GLU A 1 86 ? -0.199 7.744 12.640 1.00 97.50 86 GLU A CA 1
ATOM 716 C C . GLU A 1 86 ? -0.501 6.562 11.712 1.00 97.50 86 GLU A C 1
ATOM 718 O O . GLU A 1 86 ? -0.371 5.411 12.132 1.00 97.50 86 GLU A O 1
ATOM 723 N N . ALA A 1 87 ? -0.815 6.809 10.435 1.00 96.31 87 ALA A N 1
ATOM 724 C CA . ALA A 1 87 ? -0.994 5.731 9.465 1.00 96.31 87 ALA A CA 1
ATOM 725 C C . ALA A 1 87 ? 0.253 4.838 9.345 1.00 96.31 87 ALA A C 1
ATOM 727 O O . ALA A 1 87 ? 0.135 3.613 9.389 1.00 96.31 87 ALA A O 1
ATOM 728 N N . GLU A 1 88 ? 1.439 5.446 9.241 1.00 98.06 88 GLU A N 1
ATOM 729 C CA . GLU A 1 88 ? 2.731 4.756 9.202 1.00 98.06 88 GLU A CA 1
ATOM 730 C C . GLU A 1 88 ? 2.898 3.860 10.427 1.00 98.06 88 GLU A C 1
ATOM 732 O O . GLU A 1 88 ? 3.115 2.660 10.289 1.00 98.06 88 GLU A O 1
ATOM 737 N N . LYS A 1 89 ? 2.717 4.413 11.627 1.00 97.75 89 LYS A N 1
ATOM 738 C CA . LYS A 1 89 ? 2.833 3.672 12.888 1.00 97.75 89 LYS A CA 1
ATOM 739 C C . LYS A 1 89 ? 1.931 2.437 12.936 1.00 97.75 89 LYS A C 1
ATOM 741 O O . LYS A 1 89 ? 2.381 1.364 13.337 1.00 97.75 89 LYS A O 1
ATOM 746 N N . TYR A 1 90 ? 0.664 2.570 12.548 1.00 95.56 90 TYR A N 1
ATOM 747 C CA . TYR A 1 90 ? -0.276 1.450 12.593 1.00 95.56 90 TYR A CA 1
ATOM 748 C C . TYR A 1 90 ? -0.014 0.418 11.493 1.00 95.56 90 TYR A C 1
ATOM 750 O O . TYR A 1 90 ? -0.123 -0.781 11.754 1.00 95.56 90 TYR A O 1
ATOM 758 N N . TYR A 1 91 ? 0.402 0.842 10.298 1.00 94.88 91 TYR A N 1
ATOM 759 C CA . TYR A 1 91 ? 0.815 -0.107 9.270 1.00 94.88 91 TYR A CA 1
ATOM 760 C C . TYR A 1 91 ? 2.137 -0.806 9.587 1.00 94.88 91 TYR A C 1
ATOM 762 O O . TYR A 1 91 ? 2.2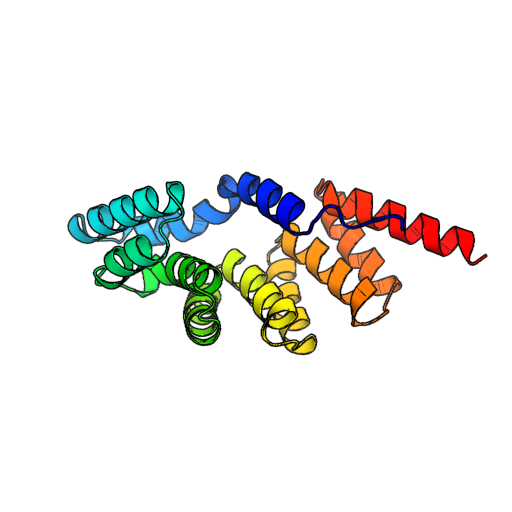61 -1.980 9.255 1.00 94.88 91 TYR A O 1
ATOM 770 N N . LEU A 1 92 ? 3.099 -0.152 10.247 1.00 96.88 92 LEU A N 1
ATOM 771 C CA . LEU A 1 92 ? 4.319 -0.807 10.735 1.00 96.88 92 LEU A CA 1
ATOM 772 C C . LEU A 1 92 ? 3.966 -1.936 11.703 1.00 96.88 92 LEU A C 1
ATOM 774 O O . LEU A 1 92 ? 4.390 -3.070 11.506 1.00 96.88 92 LEU A O 1
ATOM 778 N N . MET A 1 93 ? 3.095 -1.655 12.674 1.00 93.81 93 MET A N 1
ATOM 779 C CA . MET A 1 93 ? 2.598 -2.665 13.610 1.00 93.81 93 MET A CA 1
ATOM 780 C C . MET A 1 93 ? 1.882 -3.822 12.889 1.00 93.81 93 MET A C 1
ATOM 782 O O . MET A 1 93 ? 2.094 -4.985 13.225 1.00 93.81 93 MET A O 1
ATOM 786 N N . ALA A 1 94 ? 1.078 -3.535 11.861 1.00 90.62 94 ALA A N 1
ATOM 787 C CA . ALA A 1 94 ? 0.441 -4.572 11.047 1.00 90.62 94 ALA A CA 1
ATOM 788 C C . ALA A 1 94 ? 1.464 -5.393 10.237 1.00 90.62 94 ALA A C 1
ATOM 790 O O . ALA A 1 94 ? 1.353 -6.616 10.139 1.00 90.62 94 ALA A O 1
ATOM 791 N N . ALA A 1 95 ? 2.481 -4.743 9.668 1.00 91.56 95 ALA A N 1
ATOM 792 C CA . ALA A 1 95 ? 3.542 -5.389 8.903 1.00 91.56 95 ALA A CA 1
ATOM 793 C C . ALA A 1 95 ? 4.450 -6.267 9.784 1.00 91.56 95 ALA A C 1
ATOM 795 O O . ALA A 1 95 ? 4.872 -7.331 9.334 1.00 91.56 95 ALA A O 1
ATOM 796 N N . GLU A 1 96 ? 4.696 -5.890 11.043 1.00 92.44 96 GLU A N 1
ATOM 797 C CA . GLU A 1 96 ? 5.396 -6.725 12.035 1.00 92.44 96 GLU A CA 1
ATOM 798 C C . GLU A 1 96 ? 4.642 -8.029 12.328 1.00 92.44 96 GLU A C 1
ATOM 800 O O . GLU A 1 96 ? 5.248 -9.065 12.595 1.00 92.44 96 GLU A O 1
ATOM 805 N N . LYS A 1 97 ? 3.312 -8.009 12.209 1.00 87.81 97 LYS A N 1
ATOM 806 C CA . LYS A 1 97 ? 2.445 -9.193 12.278 1.00 87.81 97 LYS A CA 1
ATOM 807 C C . LYS A 1 97 ? 2.218 -9.800 10.893 1.00 87.81 97 LYS A C 1
ATOM 809 O O . LYS A 1 97 ? 1.121 -10.280 10.633 1.00 87.81 97 LYS A O 1
ATOM 814 N N . ASP A 1 98 ? 3.210 -9.724 10.003 1.00 88.50 98 ASP A N 1
ATOM 815 C CA . ASP A 1 98 ? 3.190 -9.976 8.552 1.00 88.50 98 ASP A CA 1
ATOM 816 C C . ASP A 1 98 ? 1.886 -9.722 7.770 1.00 88.50 98 ASP A C 1
ATOM 818 O O . ASP A 1 98 ? 1.535 -10.471 6.847 1.00 88.50 98 ASP A O 1
ATOM 822 N N . SER A 1 99 ? 1.179 -8.631 8.065 1.00 87.81 99 SER A N 1
ATOM 823 C CA . SER A 1 99 ? 0.152 -8.143 7.147 1.00 87.81 99 SER A CA 1
ATOM 824 C C . SER A 1 99 ? 0.807 -7.701 5.836 1.00 87.81 99 SER A C 1
ATOM 826 O O . SER A 1 99 ? 1.434 -6.645 5.733 1.00 87.81 99 SER A O 1
ATOM 828 N N . VAL A 1 100 ? 0.660 -8.532 4.804 1.00 89.81 100 VAL A N 1
ATOM 829 C CA . VAL A 1 100 ? 1.197 -8.270 3.460 1.00 89.81 100 VAL A CA 1
ATOM 830 C C . VAL A 1 100 ? 0.522 -7.043 2.834 1.00 89.81 100 VAL A C 1
ATOM 832 O O . VAL A 1 100 ? 1.158 -6.264 2.122 1.00 89.81 100 VAL A O 1
ATOM 835 N N . ALA A 1 101 ? -0.754 -6.834 3.168 1.00 86.06 101 ALA A N 1
ATOM 836 C CA . ALA A 1 101 ? -1.525 -5.652 2.809 1.00 86.06 101 ALA A CA 1
ATOM 837 C C . ALA A 1 101 ? -0.895 -4.375 3.384 1.00 86.06 101 ALA A C 1
ATOM 839 O O . ALA A 1 101 ? -0.702 -3.394 2.664 1.00 86.06 101 ALA A O 1
ATOM 840 N N . ALA A 1 102 ? -0.529 -4.405 4.671 1.00 91.19 102 ALA A N 1
ATOM 841 C CA . ALA A 1 102 ? 0.120 -3.282 5.335 1.00 91.19 102 ALA A CA 1
ATOM 842 C C . ALA A 1 102 ? 1.488 -2.965 4.724 1.00 91.19 102 ALA A C 1
ATOM 844 O O . ALA A 1 102 ? 1.788 -1.796 4.509 1.00 91.19 102 ALA A O 1
ATOM 845 N N . MET A 1 103 ? 2.281 -3.983 4.368 1.00 95.06 103 MET A N 1
ATOM 846 C CA . MET A 1 103 ? 3.550 -3.786 3.654 1.00 95.06 103 MET A CA 1
ATOM 847 C C . MET A 1 103 ? 3.326 -3.055 2.324 1.00 95.06 103 MET A C 1
ATOM 849 O O . MET A 1 103 ? 3.966 -2.042 2.060 1.00 95.06 103 MET A O 1
ATOM 853 N N . ASN A 1 104 ? 2.361 -3.486 1.505 1.00 94.12 104 ASN A N 1
ATOM 854 C CA . ASN A 1 104 ? 2.030 -2.759 0.277 1.00 94.12 104 ASN A CA 1
ATOM 855 C C . ASN A 1 104 ? 1.596 -1.308 0.558 1.00 94.12 104 ASN A C 1
ATOM 857 O O . ASN A 1 104 ? 2.039 -0.393 -0.134 1.00 94.12 104 ASN A O 1
ATOM 861 N N . ASN A 1 105 ? 0.755 -1.087 1.570 1.00 92.75 105 ASN A N 1
ATOM 862 C CA . ASN A 1 105 ? 0.242 0.244 1.890 1.00 92.75 105 ASN A CA 1
ATOM 863 C C . ASN A 1 105 ? 1.312 1.170 2.485 1.00 92.75 105 ASN A C 1
ATOM 865 O O . ASN A 1 105 ? 1.276 2.366 2.210 1.00 92.75 105 ASN A O 1
ATOM 869 N N . LEU A 1 106 ? 2.295 0.639 3.221 1.00 96.75 106 LEU A N 1
ATOM 870 C CA . LEU A 1 106 ? 3.504 1.375 3.602 1.00 96.75 106 LEU A CA 1
ATOM 871 C C . LEU A 1 106 ? 4.281 1.810 2.364 1.00 96.75 106 LEU A C 1
ATOM 873 O O . LEU A 1 106 ? 4.677 2.969 2.279 1.00 96.75 106 LEU A O 1
ATOM 877 N N . GLY A 1 107 ? 4.434 0.922 1.378 1.00 96.81 107 GLY A N 1
ATOM 878 C CA . GLY A 1 107 ? 5.053 1.265 0.100 1.00 96.81 107 GLY A CA 1
ATOM 879 C C . GLY A 1 107 ? 4.368 2.456 -0.582 1.00 96.81 107 GLY A C 1
ATOM 880 O O . GLY A 1 107 ? 5.034 3.424 -0.953 1.00 96.81 107 GLY A O 1
ATOM 881 N N . VAL A 1 108 ? 3.031 2.434 -0.656 1.00 95.31 108 VAL A N 1
ATOM 882 C CA . VAL A 1 108 ? 2.228 3.542 -1.209 1.00 95.31 108 VAL A CA 1
ATOM 883 C C . VAL A 1 108 ? 2.403 4.817 -0.385 1.00 95.31 108 VAL A C 1
ATOM 885 O O . VAL A 1 108 ? 2.648 5.881 -0.952 1.00 95.31 108 VAL A O 1
ATOM 888 N N . LEU A 1 109 ? 2.332 4.721 0.944 1.00 95.25 109 LEU A N 1
ATOM 889 C CA . LEU A 1 109 ? 2.468 5.857 1.855 1.00 95.25 109 LEU A CA 1
ATOM 890 C C . LEU A 1 109 ? 3.836 6.543 1.705 1.00 95.25 109 LEU A C 1
ATOM 892 O O . LEU A 1 109 ? 3.918 7.770 1.595 1.00 95.25 109 LEU A O 1
ATOM 896 N N . TYR A 1 110 ? 4.918 5.765 1.630 1.00 98.12 110 TYR A N 1
ATOM 897 C CA . TYR A 1 110 ? 6.255 6.309 1.405 1.00 98.12 110 TYR A CA 1
ATOM 898 C C . TYR A 1 110 ? 6.413 6.916 0.009 1.00 98.12 110 TYR A C 1
ATOM 900 O O . TYR A 1 110 ? 6.983 8.000 -0.113 1.00 98.12 110 TYR A O 1
ATOM 908 N N . GLU A 1 111 ? 5.867 6.294 -1.037 1.00 94.88 111 GLU A N 1
ATOM 909 C CA . GLU A 1 111 ? 5.938 6.820 -2.406 1.00 94.88 111 GLU A CA 1
ATOM 910 C C . GLU A 1 111 ? 5.146 8.131 -2.569 1.00 94.88 111 GLU A C 1
ATOM 912 O O . GLU A 1 111 ? 5.610 9.108 -3.177 1.00 94.88 111 GLU A O 1
ATOM 917 N N . GLU A 1 112 ? 3.912 8.153 -2.071 1.00 90.81 112 GLU A N 1
ATOM 918 C CA . GLU A 1 112 ? 2.943 9.200 -2.374 1.00 90.81 112 GLU A CA 1
ATOM 919 C C . GLU A 1 112 ? 2.942 10.334 -1.354 1.00 90.81 112 GLU A C 1
ATOM 921 O O . GLU A 1 112 ? 2.754 11.486 -1.756 1.00 90.81 112 GLU A O 1
ATOM 926 N N . ASN A 1 113 ? 3.214 10.061 -0.081 1.00 94.50 113 ASN A N 1
ATOM 927 C CA . ASN A 1 113 ? 3.070 11.052 0.985 1.00 94.50 113 ASN A CA 1
ATOM 928 C C . ASN A 1 113 ? 4.429 11.517 1.499 1.00 94.50 113 ASN A C 1
ATOM 930 O O . ASN A 1 113 ? 4.703 12.716 1.466 1.00 94.50 113 ASN A O 1
ATOM 934 N N . PHE A 1 114 ? 5.311 10.585 1.865 1.00 95.06 114 PHE A N 1
ATOM 935 C CA . PHE A 1 114 ? 6.649 10.929 2.365 1.00 95.06 114 PHE A CA 1
ATOM 936 C C . PHE A 1 114 ? 7.683 11.187 1.262 1.00 95.06 114 PHE A C 1
ATOM 938 O O . PHE A 1 114 ? 8.722 11.787 1.520 1.00 95.06 114 PHE A O 1
ATOM 945 N N . LYS A 1 115 ? 7.389 10.782 0.019 1.00 95.94 115 LYS A N 1
ATOM 946 C CA . LYS A 1 115 ? 8.284 10.892 -1.149 1.00 95.94 115 LYS A CA 1
ATOM 947 C C . LYS A 1 115 ? 9.627 10.176 -0.969 1.00 95.94 115 LYS A C 1
ATOM 949 O O . LYS A 1 115 ? 10.621 10.556 -1.590 1.00 95.94 115 LYS A O 1
ATOM 954 N N . ASP A 1 116 ? 9.636 9.113 -0.175 1.00 98.31 116 ASP A N 1
ATOM 955 C CA . ASP A 1 116 ? 10.792 8.256 0.051 1.00 98.31 116 ASP A CA 1
ATOM 956 C C . ASP A 1 116 ? 10.695 7.015 -0.843 1.00 98.31 116 ASP A C 1
ATOM 958 O O . ASP A 1 116 ? 10.088 6.002 -0.496 1.00 98.31 116 ASP A O 1
ATOM 962 N N . ASN A 1 117 ? 11.284 7.103 -2.037 1.00 97.56 117 ASN A N 1
ATOM 963 C CA . ASN A 1 117 ? 11.249 5.993 -2.990 1.00 97.56 117 ASN A CA 1
ATOM 964 C C . ASN A 1 117 ? 12.063 4.778 -2.514 1.00 97.56 117 ASN A C 1
ATOM 966 O O . ASN A 1 117 ? 11.774 3.674 -2.960 1.00 97.56 117 ASN A O 1
ATOM 970 N N . ALA A 1 118 ? 13.069 4.965 -1.650 1.00 98.44 118 ALA A N 1
ATOM 971 C CA . ALA A 1 118 ? 13.902 3.865 -1.167 1.00 98.44 118 ALA A CA 1
ATOM 972 C C . ALA A 1 118 ? 13.121 3.007 -0.167 1.00 98.44 118 ALA A C 1
ATOM 974 O O . ALA A 1 118 ? 13.062 1.788 -0.313 1.00 98.44 118 ALA A O 1
ATOM 975 N N . LYS A 1 119 ? 12.430 3.648 0.782 1.00 98.25 119 LYS A N 1
ATOM 976 C CA . LYS A 1 119 ? 11.506 2.938 1.672 1.00 98.25 119 LYS A CA 1
ATOM 977 C C . LYS A 1 119 ? 10.313 2.358 0.920 1.00 98.25 119 LYS A C 1
ATOM 979 O O . LYS A 1 119 ? 9.895 1.242 1.211 1.00 98.25 119 LYS A O 1
ATOM 984 N N . ALA A 1 120 ? 9.780 3.071 -0.074 1.00 98.25 120 ALA A N 1
ATOM 985 C CA . ALA A 1 120 ? 8.719 2.517 -0.911 1.00 98.25 120 ALA A CA 1
ATOM 986 C C . ALA A 1 120 ? 9.162 1.216 -1.605 1.00 98.25 120 ALA A C 1
ATOM 988 O O . ALA A 1 120 ? 8.439 0.222 -1.570 1.00 98.25 120 ALA A O 1
ATOM 989 N N . GLU A 1 121 ? 10.368 1.207 -2.188 1.00 98.62 121 GLU A N 1
ATOM 990 C CA . GLU A 1 121 ? 10.978 0.022 -2.800 1.00 98.62 121 GLU A CA 1
ATOM 991 C C . GLU A 1 121 ? 11.120 -1.125 -1.792 1.00 98.62 121 GLU A C 1
ATOM 993 O O . GLU A 1 121 ? 10.705 -2.241 -2.098 1.00 98.62 121 GLU A O 1
ATOM 998 N N . GLU A 1 122 ? 11.638 -0.849 -0.593 1.00 98.62 122 GLU A N 1
ATOM 999 C CA . GLU A 1 122 ? 11.795 -1.831 0.488 1.00 98.62 122 GLU A CA 1
ATOM 1000 C C . GLU A 1 122 ? 10.468 -2.526 0.828 1.00 98.62 122 GLU A C 1
ATOM 1002 O O . GLU A 1 122 ? 10.361 -3.752 0.746 1.00 98.62 122 GLU A O 1
ATOM 1007 N N . TYR A 1 123 ? 9.420 -1.758 1.128 1.00 98.00 123 TYR A N 1
ATOM 1008 C CA . TYR A 1 123 ? 8.133 -2.326 1.530 1.00 98.00 123 TYR A CA 1
ATOM 1009 C C . TYR A 1 123 ? 7.398 -3.034 0.387 1.00 98.00 123 TYR A C 1
ATOM 1011 O O . TYR A 1 123 ? 6.779 -4.085 0.596 1.00 98.00 1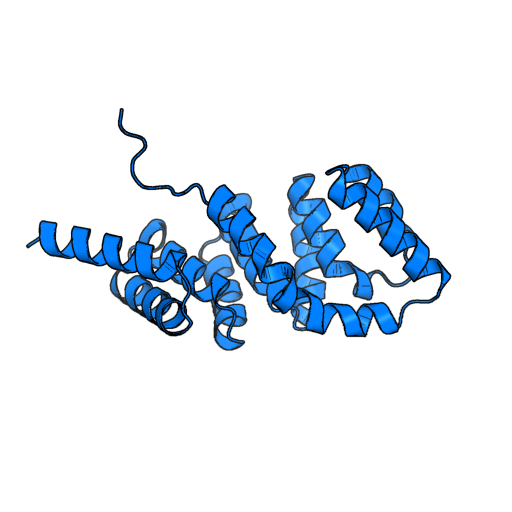23 TYR A O 1
ATOM 1019 N N . TYR A 1 124 ? 7.489 -2.515 -0.840 1.00 97.62 124 TYR A N 1
ATOM 1020 C CA . TYR A 1 124 ? 6.950 -3.217 -2.002 1.00 97.62 124 TYR A CA 1
ATOM 1021 C C . TYR A 1 124 ? 7.694 -4.529 -2.286 1.00 97.62 124 TYR A C 1
ATOM 1023 O O . TYR A 1 124 ? 7.050 -5.505 -2.685 1.00 97.62 124 TYR A O 1
ATOM 1031 N N . LEU A 1 125 ? 9.015 -4.587 -2.072 1.00 98.56 125 LEU A N 1
ATOM 1032 C CA . LEU A 1 125 ? 9.795 -5.823 -2.177 1.00 98.56 125 LEU A CA 1
ATOM 1033 C C . LEU A 1 125 ? 9.338 -6.847 -1.137 1.00 98.56 125 LEU A C 1
ATOM 1035 O O . LEU A 1 125 ? 9.005 -7.967 -1.519 1.00 98.56 125 LEU A O 1
ATOM 1039 N N . MET A 1 126 ? 9.209 -6.452 0.133 1.00 96.88 126 MET A N 1
ATOM 1040 C CA . MET A 1 126 ? 8.721 -7.335 1.202 1.00 96.88 126 MET A CA 1
ATOM 1041 C C . MET A 1 126 ? 7.350 -7.947 0.870 1.00 96.88 126 MET A C 1
ATOM 1043 O O . MET A 1 126 ? 7.143 -9.156 1.002 1.00 96.88 126 MET A O 1
ATOM 1047 N N . ALA A 1 127 ? 6.406 -7.131 0.388 1.00 93.38 127 ALA A N 1
ATOM 1048 C CA . ALA A 1 127 ? 5.089 -7.614 -0.021 1.00 93.38 127 ALA A CA 1
ATOM 1049 C C . ALA A 1 127 ? 5.163 -8.529 -1.262 1.00 93.38 127 ALA A C 1
ATOM 1051 O O . ALA A 1 127 ? 4.474 -9.550 -1.336 1.00 93.38 127 ALA A O 1
ATOM 1052 N N . THR A 1 128 ? 6.024 -8.193 -2.227 1.00 94.62 128 THR A N 1
ATOM 1053 C CA . THR A 1 128 ? 6.266 -8.985 -3.445 1.00 94.62 128 THR A CA 1
ATOM 1054 C C . THR A 1 128 ? 6.839 -10.366 -3.130 1.00 94.62 128 THR A C 1
ATOM 1056 O O . THR A 1 128 ? 6.376 -11.356 -3.698 1.00 94.62 128 THR A O 1
ATOM 1059 N N . GLU A 1 129 ? 7.798 -10.459 -2.207 1.00 96.62 129 GLU A N 1
ATOM 1060 C CA . GLU A 1 129 ? 8.398 -11.723 -1.752 1.00 96.62 129 GLU A CA 1
ATOM 1061 C C . GLU A 1 129 ? 7.365 -12.654 -1.108 1.00 96.62 129 GLU A C 1
ATOM 1063 O O . GLU A 1 129 ? 7.438 -13.872 -1.263 1.00 96.62 129 GLU A O 1
ATOM 1068 N N . LYS A 1 130 ? 6.340 -12.081 -0.466 1.00 92.56 130 LYS A N 1
ATOM 1069 C CA . LYS A 1 130 ? 5.182 -12.812 0.072 1.00 92.56 130 LYS A CA 1
ATOM 1070 C C . LYS A 1 130 ? 4.072 -13.055 -0.962 1.00 92.56 130 LYS A C 1
ATOM 1072 O O . LYS A 1 130 ? 2.995 -13.529 -0.614 1.00 92.56 130 LYS A O 1
ATOM 1077 N N . GLY A 1 131 ? 4.322 -12.763 -2.239 1.00 90.38 131 GLY A N 1
ATOM 1078 C CA . GLY A 1 131 ? 3.422 -13.076 -3.348 1.00 90.38 131 GLY A CA 1
ATOM 1079 C C . GLY A 1 131 ? 2.336 -12.035 -3.628 1.00 90.38 131 GLY A C 1
ATOM 1080 O O . GLY A 1 131 ? 1.428 -12.324 -4.408 1.00 90.38 131 GLY A O 1
ATOM 1081 N N . HIS A 1 132 ? 2.415 -10.835 -3.042 1.00 88.62 132 HIS A N 1
ATOM 1082 C CA . HIS A 1 132 ? 1.403 -9.794 -3.225 1.00 88.62 132 HIS A CA 1
ATOM 1083 C C . HIS A 1 132 ? 1.425 -9.213 -4.639 1.00 88.62 132 HIS A C 1
ATOM 1085 O O . HIS A 1 132 ? 2.296 -8.426 -5.014 1.00 88.62 132 HIS A O 1
ATOM 1091 N N . VAL A 1 133 ? 0.418 -9.579 -5.425 1.00 89.19 133 VAL A N 1
ATOM 1092 C CA . VAL A 1 133 ? 0.347 -9.273 -6.859 1.00 89.19 133 VAL A CA 1
ATOM 1093 C C . VAL A 1 133 ? 0.261 -7.771 -7.137 1.00 89.19 133 VAL A C 1
ATOM 1095 O O . VAL A 1 133 ? 0.881 -7.262 -8.069 1.00 89.19 133 VAL A O 1
ATOM 1098 N N . VAL A 1 134 ? -0.460 -7.037 -6.292 1.00 87.75 134 VAL A N 1
ATOM 1099 C CA . VAL A 1 134 ? -0.578 -5.579 -6.410 1.00 87.75 134 VAL A CA 1
ATOM 1100 C C . VAL A 1 134 ? 0.756 -4.893 -6.104 1.00 87.75 134 VAL A C 1
ATOM 1102 O O . VAL A 1 134 ? 1.129 -3.951 -6.800 1.00 87.75 134 VAL A O 1
ATOM 1105 N N . ALA A 1 135 ? 1.520 -5.405 -5.131 1.00 91.56 135 ALA A N 1
ATOM 1106 C CA . ALA A 1 135 ? 2.821 -4.830 -4.785 1.00 91.56 135 ALA A CA 1
ATOM 1107 C C . ALA A 1 135 ? 3.833 -5.033 -5.916 1.00 91.56 135 ALA A C 1
ATOM 1109 O O . ALA A 1 135 ? 4.599 -4.122 -6.208 1.00 91.56 135 ALA A O 1
ATOM 1110 N N . MET A 1 136 ? 3.779 -6.173 -6.615 1.00 96.81 136 MET A N 1
ATOM 1111 C CA . MET A 1 136 ? 4.578 -6.406 -7.823 1.00 96.81 136 MET A CA 1
ATOM 1112 C C . MET A 1 136 ? 4.296 -5.341 -8.894 1.00 96.81 136 MET A C 1
ATOM 1114 O O . MET A 1 136 ? 5.224 -4.753 -9.448 1.00 96.81 136 MET A O 1
ATOM 1118 N N . ASN A 1 137 ? 3.022 -5.036 -9.165 1.00 93.69 137 ASN A N 1
ATOM 1119 C CA . ASN A 1 137 ? 2.668 -3.974 -10.110 1.00 93.69 137 ASN A CA 1
ATOM 1120 C C . ASN A 1 137 ? 3.144 -2.591 -9.635 1.00 93.69 137 ASN A C 1
ATOM 1122 O O . ASN A 1 137 ? 3.723 -1.843 -10.422 1.00 93.69 137 ASN A O 1
ATOM 1126 N N . ASN A 1 138 ? 2.949 -2.266 -8.355 1.00 94.62 138 ASN A N 1
ATOM 1127 C CA . ASN A 1 138 ? 3.376 -0.987 -7.781 1.00 94.62 138 ASN A CA 1
ATOM 1128 C C . ASN A 1 138 ? 4.899 -0.823 -7.813 1.00 94.62 138 ASN A C 1
ATOM 1130 O O . ASN A 1 138 ? 5.398 0.240 -8.174 1.00 94.62 138 ASN A O 1
ATOM 1134 N N . LEU A 1 139 ? 5.646 -1.893 -7.548 1.00 96.88 139 LEU A N 1
ATOM 1135 C CA . LEU A 1 139 ? 7.098 -1.914 -7.670 1.00 96.88 139 LEU A CA 1
ATOM 1136 C C . LEU A 1 139 ? 7.542 -1.691 -9.123 1.00 96.88 139 LEU A C 1
ATOM 1138 O O . LEU A 1 139 ? 8.461 -0.915 -9.384 1.00 96.88 139 LEU A O 1
ATOM 1142 N N . GLY A 1 140 ? 6.848 -2.302 -10.088 1.00 97.31 140 GLY A N 1
ATOM 1143 C CA . GLY A 1 140 ? 7.066 -2.040 -11.511 1.00 97.31 140 GLY A CA 1
ATOM 1144 C C . GLY A 1 140 ? 6.825 -0.571 -11.892 1.00 97.31 140 GLY A C 1
ATOM 1145 O O . GLY A 1 140 ? 7.613 0.020 -12.640 1.00 97.31 140 GLY A O 1
ATOM 1146 N N . LEU A 1 141 ? 5.773 0.047 -11.344 1.00 96.25 141 LEU A N 1
ATOM 1147 C CA . LEU A 1 141 ? 5.479 1.476 -11.516 1.00 96.25 141 LEU A CA 1
ATOM 1148 C C . LEU A 1 141 ? 6.559 2.353 -10.884 1.00 96.25 141 LEU A C 1
ATOM 1150 O O . LEU A 1 141 ? 7.019 3.295 -11.533 1.00 96.25 141 LEU A O 1
ATOM 1154 N N . LEU A 1 142 ? 7.016 2.022 -9.675 1.00 96.56 142 LEU A N 1
ATOM 1155 C CA . LEU A 1 142 ? 8.092 2.734 -8.990 1.00 96.56 142 LEU A CA 1
ATOM 1156 C C . LEU A 1 142 ? 9.371 2.738 -9.838 1.00 96.56 142 LEU A C 1
ATOM 1158 O O . LEU A 1 142 ? 9.939 3.806 -10.098 1.00 96.56 142 LEU A O 1
ATOM 1162 N N . TYR A 1 143 ? 9.786 1.574 -10.348 1.00 98.19 143 TYR A N 1
ATOM 1163 C CA . TYR A 1 143 ? 10.981 1.478 -11.186 1.00 98.19 143 TYR A CA 1
ATOM 1164 C C . TYR A 1 143 ? 10.852 2.257 -12.490 1.00 98.19 143 TYR A C 1
ATOM 1166 O O . TYR A 1 143 ? 11.765 2.994 -12.851 1.00 98.19 143 TYR A O 1
ATOM 1174 N N . LYS A 1 144 ? 9.714 2.165 -13.176 1.00 95.25 144 LYS A N 1
ATOM 1175 C CA . LYS A 1 144 ? 9.485 2.876 -14.441 1.00 95.25 144 LYS A CA 1
ATOM 1176 C C . LYS A 1 144 ? 9.418 4.396 -14.251 1.00 95.25 144 LYS A C 1
ATOM 1178 O O . LYS A 1 144 ? 10.041 5.176 -14.979 1.00 95.25 144 LYS A O 1
ATOM 1183 N N . ASP A 1 145 ? 8.623 4.848 -13.287 1.00 91.44 145 ASP A N 1
ATOM 1184 C CA . ASP A 1 145 ? 8.216 6.247 -13.211 1.00 91.44 145 ASP A CA 1
ATOM 1185 C C . ASP A 1 145 ? 9.131 7.078 -12.311 1.00 91.44 145 ASP A C 1
ATOM 1187 O O . ASP A 1 145 ? 9.353 8.255 -12.621 1.00 91.44 145 ASP A O 1
ATOM 1191 N N . LYS A 1 146 ? 9.686 6.491 -11.243 1.00 93.75 146 LYS A N 1
ATOM 1192 C CA . LYS A 1 146 ? 10.540 7.194 -10.273 1.00 93.75 146 LYS A CA 1
ATOM 1193 C C . LYS A 1 146 ? 12.016 6.874 -10.461 1.00 93.75 146 LYS A C 1
ATOM 1195 O O . LYS A 1 146 ? 12.807 7.804 -10.581 1.00 93.75 146 LYS A O 1
ATOM 1200 N N . LEU A 1 147 ? 12.372 5.592 -10.537 1.00 94.94 147 LEU A N 1
ATOM 1201 C CA . LEU A 1 147 ? 13.776 5.155 -10.566 1.00 94.94 147 LEU A CA 1
ATOM 1202 C C . LEU A 1 147 ? 14.361 5.039 -11.983 1.00 94.94 147 LEU A C 1
ATOM 1204 O O . LEU A 1 147 ? 15.572 4.937 -12.138 1.00 94.94 147 LEU A O 1
ATOM 1208 N N . LYS A 1 148 ? 13.512 5.109 -13.016 1.00 95.25 148 LYS A N 1
ATOM 1209 C CA . LYS A 1 148 ? 13.879 5.043 -14.442 1.00 95.25 148 LYS A CA 1
ATOM 1210 C C . LYS A 1 148 ? 14.635 3.769 -14.839 1.00 95.25 148 LYS A C 1
ATOM 1212 O O . LYS A 1 148 ? 15.480 3.803 -15.729 1.00 95.25 148 LYS A O 1
ATOM 1217 N N . ASP A 1 149 ? 14.274 2.643 -14.229 1.00 97.56 149 ASP A N 1
ATOM 1218 C CA . ASP A 1 149 ? 14.795 1.314 -14.553 1.00 97.56 149 ASP A CA 1
ATOM 1219 C C . ASP A 1 149 ? 13.729 0.491 -15.293 1.00 97.56 149 ASP A C 1
ATOM 1221 O O . ASP A 1 149 ? 12.922 -0.226 -14.696 1.00 97.56 149 ASP A O 1
ATOM 1225 N N . ASP A 1 150 ? 13.715 0.609 -16.624 1.00 96.06 150 ASP A N 1
ATOM 1226 C CA . ASP A 1 150 ? 12.761 -0.103 -17.484 1.00 96.06 150 ASP A CA 1
ATOM 1227 C C . ASP A 1 150 ? 12.950 -1.633 -17.433 1.00 96.06 150 ASP A C 1
ATOM 1229 O O . ASP A 1 150 ? 12.011 -2.371 -17.730 1.00 96.06 150 ASP A O 1
ATOM 1233 N N . THR A 1 151 ? 14.140 -2.128 -17.074 1.00 97.12 151 THR A N 1
ATOM 1234 C CA . THR A 1 151 ? 14.430 -3.569 -16.981 1.00 97.12 151 THR A CA 1
ATOM 1235 C C . THR A 1 151 ? 13.802 -4.158 -15.725 1.00 97.12 151 THR A C 1
ATOM 1237 O O . THR A 1 151 ? 13.105 -5.172 -15.791 1.00 97.12 151 THR A O 1
ATOM 1240 N N . LYS A 1 152 ? 13.995 -3.507 -14.573 1.00 98.00 152 LYS A N 1
ATOM 1241 C CA . LYS A 1 152 ? 13.328 -3.921 -13.335 1.00 98.00 152 LYS A CA 1
ATOM 1242 C C . LYS A 1 152 ? 11.821 -3.707 -13.414 1.00 98.00 152 LYS A C 1
ATOM 1244 O O . LYS A 1 152 ? 11.080 -4.572 -12.957 1.00 98.00 152 LYS A O 1
ATOM 1249 N N . ALA A 1 153 ? 11.361 -2.624 -14.041 1.00 97.75 153 ALA A N 1
ATOM 1250 C CA . ALA A 1 153 ? 9.936 -2.416 -14.271 1.00 97.75 153 ALA A CA 1
ATOM 1251 C C . ALA A 1 153 ? 9.304 -3.589 -15.037 1.00 97.75 153 ALA A C 1
ATOM 1253 O O . ALA A 1 153 ? 8.313 -4.158 -14.585 1.00 97.75 153 ALA A O 1
ATOM 1254 N N . GLU A 1 154 ? 9.915 -3.992 -16.156 1.00 98.06 154 GLU A N 1
ATOM 1255 C CA . GLU A 1 154 ? 9.475 -5.141 -16.953 1.00 98.06 154 GLU A CA 1
ATOM 1256 C C . GLU A 1 154 ? 9.428 -6.427 -16.128 1.00 98.06 154 GLU A C 1
ATOM 1258 O O . GLU A 1 154 ? 8.408 -7.113 -16.137 1.00 98.06 154 GLU A O 1
ATOM 1263 N N . LYS A 1 155 ? 10.488 -6.711 -15.356 1.00 98.44 155 LYS A N 1
ATOM 1264 C CA . LYS A 1 155 ? 10.559 -7.885 -14.475 1.00 98.44 155 LYS A CA 1
ATOM 1265 C C . LYS A 1 155 ? 9.343 -7.970 -13.549 1.00 98.44 155 LYS A C 1
ATOM 1267 O O . LYS A 1 155 ? 8.678 -9.002 -13.515 1.00 98.44 155 LYS A O 1
ATOM 1272 N N . TYR A 1 156 ? 9.049 -6.910 -12.797 1.00 97.81 156 TYR A N 1
ATOM 1273 C CA . TYR A 1 156 ? 7.973 -6.960 -11.801 1.00 97.81 156 TYR A CA 1
ATOM 1274 C C . TYR A 1 156 ? 6.580 -6.931 -12.426 1.00 97.81 156 TYR A C 1
ATOM 1276 O O . TYR A 1 156 ? 5.677 -7.605 -11.925 1.00 97.81 156 TYR A O 1
ATOM 1284 N N . TYR A 1 157 ? 6.397 -6.240 -13.554 1.00 96.44 157 TYR A N 1
ATOM 1285 C CA . TYR A 1 157 ? 5.136 -6.359 -14.274 1.00 96.44 157 TYR A CA 1
ATOM 1286 C C . TYR A 1 157 ? 4.927 -7.763 -14.853 1.00 96.44 157 TYR A C 1
ATOM 1288 O O . TYR A 1 157 ? 3.805 -8.255 -14.796 1.00 96.44 157 TYR A O 1
ATOM 1296 N N . LEU A 1 158 ? 5.965 -8.433 -15.375 1.00 98.12 158 LEU A N 1
ATOM 1297 C CA . LEU A 1 158 ? 5.854 -9.822 -15.844 1.00 98.12 158 LEU A CA 1
ATOM 1298 C C . LEU A 1 158 ? 5.419 -10.747 -14.708 1.00 98.12 158 LEU A C 1
ATOM 1300 O O . LEU A 1 158 ? 4.447 -11.476 -14.875 1.00 98.12 158 LEU A O 1
ATOM 1304 N N . MET A 1 159 ? 6.038 -10.632 -13.530 1.00 96.25 159 MET A N 1
ATOM 1305 C CA . MET A 1 159 ? 5.649 -11.413 -12.348 1.00 96.25 159 MET A CA 1
ATOM 1306 C C . MET A 1 159 ? 4.163 -11.238 -11.980 1.00 96.25 159 MET A C 1
ATOM 1308 O O . MET A 1 159 ? 3.471 -12.214 -11.690 1.00 96.25 159 MET A O 1
ATOM 1312 N N . ALA A 1 160 ? 3.648 -10.004 -12.000 1.00 90.62 160 ALA A N 1
ATOM 1313 C CA . ALA A 1 160 ? 2.235 -9.733 -11.726 1.00 90.62 160 ALA A CA 1
ATOM 1314 C C . ALA A 1 160 ? 1.306 -10.208 -12.862 1.00 90.62 160 ALA A C 1
ATOM 1316 O O . ALA A 1 160 ? 0.216 -10.723 -12.604 1.00 90.62 160 ALA A O 1
ATOM 1317 N N . ALA A 1 161 ? 1.733 -10.064 -14.118 1.00 91.69 161 ALA A N 1
ATOM 1318 C CA . ALA A 1 161 ? 0.983 -10.487 -15.298 1.00 91.69 161 ALA A CA 1
ATOM 1319 C C . ALA A 1 161 ? 0.867 -12.015 -15.405 1.00 91.69 161 ALA A C 1
ATOM 1321 O O . ALA A 1 161 ? -0.201 -12.516 -15.748 1.00 91.69 161 ALA A O 1
ATOM 1322 N N . GLU A 1 162 ? 1.916 -12.759 -15.044 1.00 95.88 162 GLU A N 1
ATOM 1323 C CA . GLU A 1 162 ? 1.899 -14.227 -14.933 1.00 95.88 162 GLU A CA 1
ATOM 1324 C C . GLU A 1 162 ? 0.861 -14.717 -13.915 1.00 95.88 162 GLU A C 1
ATOM 1326 O O . GLU A 1 162 ? 0.299 -15.801 -14.062 1.00 95.88 162 GLU A O 1
ATOM 1331 N N . LYS A 1 163 ? 0.549 -13.891 -12.910 1.00 89.44 163 LYS A N 1
ATOM 1332 C CA . LYS A 1 163 ? -0.523 -14.124 -11.931 1.00 89.44 163 LYS A CA 1
ATOM 1333 C C . LYS A 1 163 ? -1.885 -13.572 -12.372 1.00 89.44 163 LYS A C 1
ATOM 1335 O O . LYS A 1 163 ? -2.819 -13.545 -11.578 1.00 89.44 163 LYS A O 1
ATOM 1340 N N . GLY A 1 164 ? -2.010 -13.132 -13.624 1.00 87.50 164 GLY A N 1
ATOM 1341 C CA . GLY A 1 164 ? -3.260 -12.657 -14.217 1.00 87.50 164 GLY A CA 1
ATOM 1342 C C . GLY A 1 164 ? -3.645 -11.219 -13.861 1.00 87.50 164 GLY A C 1
ATOM 1343 O O . GLY A 1 164 ? -4.781 -10.821 -14.115 1.00 87.50 164 GLY A O 1
ATOM 1344 N N . TYR A 1 165 ? -2.742 -10.415 -13.287 1.00 84.56 165 TYR A N 1
ATOM 1345 C CA . TYR A 1 165 ? -3.075 -9.040 -12.913 1.00 84.56 165 TYR A CA 1
ATOM 1346 C C . TYR A 1 165 ? -3.207 -8.134 -14.138 1.00 84.56 165 TYR A C 1
ATOM 1348 O O . TYR A 1 165 ? -2.221 -7.781 -14.792 1.00 84.56 165 TYR A O 1
ATOM 1356 N N . ALA A 1 166 ? -4.440 -7.715 -14.426 1.00 85.88 166 ALA A N 1
ATOM 1357 C CA . ALA A 1 166 ? -4.769 -6.916 -15.604 1.00 85.88 166 ALA A CA 1
ATOM 1358 C C . ALA A 1 166 ? -3.989 -5.590 -15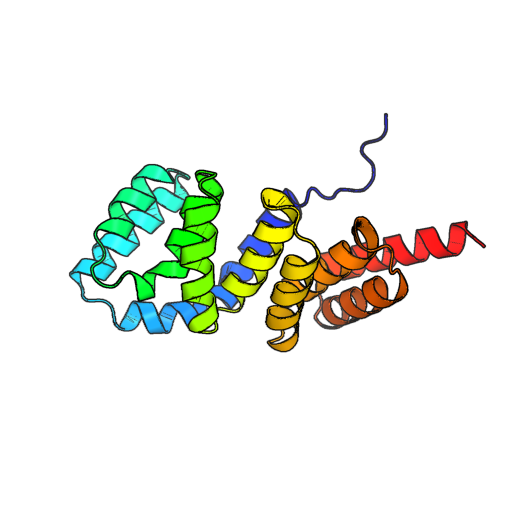.677 1.00 85.88 166 ALA A C 1
ATOM 1360 O O . ALA A 1 166 ? -3.530 -5.215 -16.758 1.00 85.88 166 ALA A O 1
ATOM 1361 N N . GLY A 1 167 ? -3.778 -4.916 -14.537 1.00 82.56 167 GLY A N 1
ATOM 1362 C CA . GLY A 1 167 ? -2.998 -3.673 -14.478 1.00 82.56 167 GLY A CA 1
ATOM 1363 C C . GLY A 1 167 ? -1.555 -3.866 -14.956 1.00 82.56 167 GLY A C 1
ATOM 1364 O O . GLY A 1 167 ? -1.046 -3.084 -15.759 1.00 82.56 167 GLY A O 1
ATOM 1365 N N . ALA A 1 168 ? -0.923 -4.979 -14.579 1.00 88.00 168 ALA A N 1
ATOM 1366 C CA . ALA A 1 168 ? 0.445 -5.282 -14.988 1.00 88.00 168 ALA A CA 1
ATOM 1367 C C . ALA A 1 168 ? 0.544 -5.658 -16.472 1.00 88.00 168 ALA A C 1
ATOM 1369 O O . ALA A 1 168 ? 1.463 -5.204 -17.155 1.00 88.00 168 ALA A O 1
ATOM 1370 N N . ILE A 1 169 ? -0.426 -6.414 -17.002 1.00 90.31 169 ILE A N 1
ATOM 1371 C CA . ILE A 1 169 ? -0.514 -6.726 -18.441 1.00 90.31 169 ILE A CA 1
ATOM 1372 C C . ILE A 1 169 ? -0.621 -5.432 -19.260 1.00 90.31 169 ILE A C 1
ATOM 1374 O O . ILE A 1 169 ? 0.100 -5.246 -20.245 1.00 90.31 169 ILE A O 1
ATOM 1378 N N . TYR A 1 170 ? -1.481 -4.505 -18.834 1.00 89.38 170 TYR A N 1
ATOM 1379 C CA . TYR A 1 170 ? -1.605 -3.194 -19.466 1.00 89.38 170 TYR A CA 1
ATOM 1380 C C . TYR A 1 170 ? -0.293 -2.395 -19.388 1.00 89.38 170 TYR A C 1
ATOM 1382 O O . TYR A 1 170 ? 0.174 -1.863 -20.402 1.00 89.38 170 TYR A O 1
ATOM 1390 N N . ASN A 1 171 ? 0.342 -2.350 -18.214 1.00 89.62 171 ASN A N 1
ATOM 1391 C CA . ASN A 1 171 ? 1.593 -1.624 -18.004 1.00 89.62 171 ASN A CA 1
ATOM 1392 C C . ASN A 1 171 ? 2.756 -2.187 -18.841 1.00 89.62 171 ASN A C 1
ATOM 1394 O O . ASN A 1 171 ? 3.525 -1.399 -19.403 1.00 89.62 171 ASN A O 1
ATOM 1398 N N . LEU A 1 172 ? 2.837 -3.510 -19.027 1.00 92.75 172 LEU A N 1
ATOM 1399 C CA . LEU A 1 172 ? 3.776 -4.152 -19.960 1.00 92.75 172 LEU A CA 1
ATOM 1400 C C . LEU A 1 172 ? 3.535 -3.735 -21.404 1.00 92.75 172 LEU A C 1
ATOM 1402 O O . LEU A 1 172 ? 4.476 -3.344 -22.097 1.00 92.75 172 LEU A O 1
ATOM 1406 N N . GLY A 1 173 ? 2.279 -3.769 -21.858 1.00 93.50 173 GLY A N 1
ATOM 1407 C CA . GLY A 1 173 ? 1.923 -3.329 -23.207 1.00 93.50 173 GLY A CA 1
ATOM 1408 C C . GLY A 1 173 ? 2.368 -1.888 -23.468 1.00 93.50 173 GLY A C 1
ATOM 1409 O O . GLY A 1 173 ? 2.930 -1.576 -24.521 1.00 93.50 173 GLY A O 1
ATOM 1410 N N . GLN A 1 174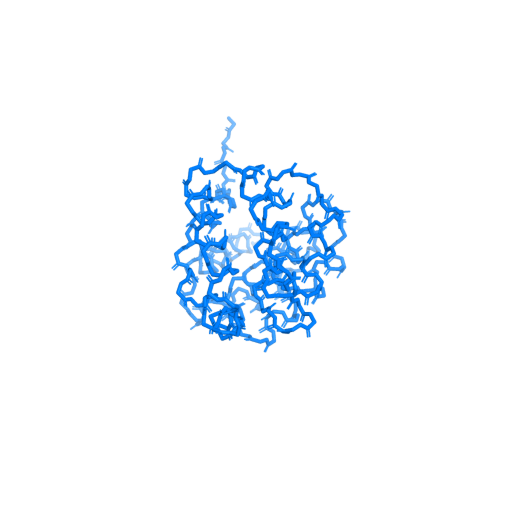 ? 2.200 -1.011 -22.476 1.00 91.75 174 GLN A N 1
ATOM 1411 C CA . GLN A 1 174 ? 2.657 0.375 -22.556 1.00 91.75 174 GLN A CA 1
ATOM 1412 C C . GLN A 1 174 ? 4.183 0.498 -22.552 1.00 91.75 174 GLN A C 1
ATOM 1414 O O . GLN A 1 174 ? 4.717 1.305 -23.319 1.00 91.75 174 GLN A O 1
ATOM 1419 N N . LEU A 1 175 ? 4.881 -0.294 -21.734 1.00 92.00 175 LEU A N 1
ATOM 1420 C CA . LEU A 1 175 ? 6.342 -0.319 -21.677 1.00 92.00 175 LEU A CA 1
ATOM 1421 C C . LEU A 1 175 ? 6.938 -0.731 -23.029 1.00 92.00 175 LEU A C 1
ATOM 1423 O O . LEU A 1 175 ? 7.759 0.001 -23.588 1.00 92.00 175 LEU A O 1
ATOM 1427 N N . TYR A 1 176 ? 6.464 -1.833 -23.613 1.00 93.12 176 TYR A N 1
ATOM 1428 C CA . TYR A 1 176 ? 6.925 -2.292 -24.923 1.00 93.12 176 TYR A CA 1
ATOM 1429 C C . TYR A 1 176 ? 6.579 -1.313 -26.038 1.00 93.12 176 TYR A C 1
ATOM 1431 O O . TYR A 1 176 ? 7.443 -0.991 -26.852 1.00 93.12 176 TYR A O 1
ATOM 1439 N N . ARG A 1 177 ? 5.366 -0.748 -26.047 1.00 91.31 177 ARG A N 1
ATOM 1440 C CA . ARG A 1 177 ? 4.981 0.272 -27.034 1.00 91.31 177 ARG A CA 1
ATOM 1441 C C . ARG A 1 177 ? 5.930 1.472 -27.029 1.00 91.31 177 ARG A C 1
ATOM 1443 O O . ARG A 1 177 ? 6.203 2.032 -28.088 1.00 91.31 177 ARG A O 1
ATOM 1450 N N . ILE A 1 178 ? 6.413 1.893 -25.858 1.00 86.81 178 ILE A N 1
ATOM 1451 C CA . ILE A 1 178 ? 7.387 2.986 -25.744 1.00 86.81 178 ILE A CA 1
ATOM 1452 C C . ILE A 1 178 ? 8.768 2.532 -26.227 1.00 86.81 178 ILE A C 1
ATOM 1454 O O . ILE A 1 178 ? 9.383 3.267 -26.998 1.00 86.81 178 ILE A O 1
ATOM 1458 N N . LYS A 1 179 ? 9.235 1.339 -25.833 1.00 85.69 179 LYS A N 1
ATOM 1459 C CA . LYS A 1 179 ? 10.523 0.786 -26.292 1.00 85.69 179 LYS A CA 1
ATOM 1460 C C . LYS A 1 179 ? 10.582 0.685 -27.822 1.00 85.69 179 LYS A C 1
ATOM 1462 O O . LYS A 1 179 ? 11.526 1.193 -28.413 1.00 85.69 179 LYS A O 1
ATOM 1467 N N . PHE A 1 180 ? 9.540 0.155 -28.467 1.00 83.38 180 PHE A N 1
ATOM 1468 C CA . PHE A 1 180 ? 9.470 0.036 -29.931 1.00 83.38 180 PHE A CA 1
ATOM 1469 C C . PHE A 1 180 ? 9.421 1.378 -30.674 1.00 83.38 180 PHE A C 1
ATOM 1471 O O . PHE A 1 180 ? 9.833 1.435 -31.822 1.00 83.38 180 PHE A O 1
ATOM 1478 N N . LYS A 1 181 ? 8.937 2.459 -30.049 1.00 79.88 181 LYS A N 1
ATOM 1479 C CA . LYS A 1 181 ? 8.945 3.808 -30.650 1.00 79.88 181 LYS A CA 1
ATOM 1480 C C . LYS A 1 181 ? 10.289 4.532 -30.538 1.00 79.88 181 LYS A C 1
ATOM 1482 O O . LYS A 1 181 ? 10.438 5.597 -31.128 1.00 79.88 181 LYS A O 1
ATOM 1487 N N . ARG A 1 182 ? 11.202 4.031 -29.703 1.00 72.12 182 ARG A N 1
ATOM 1488 C CA . ARG A 1 182 ? 12.546 4.598 -29.504 1.00 72.12 182 ARG A CA 1
ATOM 1489 C C . ARG A 1 182 ? 13.601 3.948 -30.410 1.00 72.12 182 ARG A C 1
ATOM 1491 O O . ARG A 1 182 ? 14.725 4.439 -30.426 1.00 72.12 182 ARG A O 1
ATOM 1498 N N . LEU A 1 183 ? 13.238 2.862 -31.096 1.00 59.59 183 LEU A N 1
ATOM 1499 C CA . LEU A 1 183 ? 14.012 2.208 -32.154 1.00 59.59 183 LEU A CA 1
ATOM 1500 C C . LEU A 1 183 ? 13.690 2.858 -33.503 1.00 59.59 183 LEU A C 1
ATOM 1502 O O . LEU A 1 183 ? 14.631 2.985 -34.312 1.00 59.59 183 LEU A O 1
#

pLDDT: mean 83.2, std 18.98, range [30.69, 98.62]

Radius of gyration: 17.68 Å; chains: 1; bounding box: 35×34×56 Å

Foldseek 3Di:
DDPPDPPPVVVVVVVVVVCVVVLCPLLVVLLVPFDPVLVVLQVQLVVCVVVVVLVSSLVSLVPRPPNLSCLQVQLVSCVSVVVLVSNLVSLVSVVVVVSLVSLQVQLVSCVPPVVNLVSNLVSLVSSVVVPNLVSLQVNLCSCVPPVVNL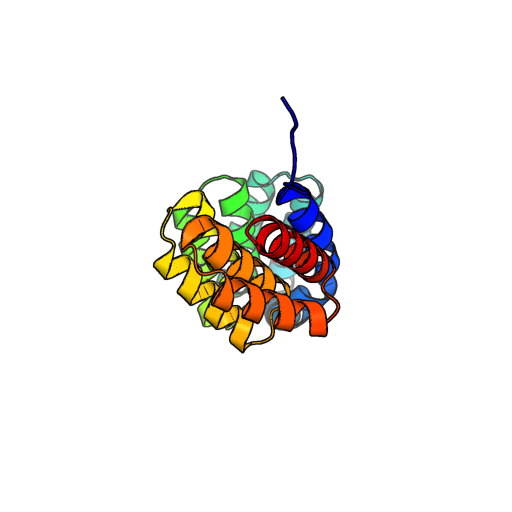PSSLVSLVSSVVVVNPSSVVVNVVSVVVVVVVD

Sequence (183 aa):
MARTGKLDRELEHELICGTREFLEERDKSLIEELSQSDKELFEKSRVCLNDKKYQACLDWLLKVKNRETVCFDLGFIYVNLKEYEEAEKYYLMAAEKDSVAAMNNLGVLYEENFKDNAKAEEYYLMATEKGHVVAMNNLGLLYKDKLKDDTKAEKYYLMAAEKGYAGAIYNLGQLYRIKFKRL

Secondary structure (DSSP, 8-state):
----S---HHHHHHHHGGGHHHHHHHHHHHHHTS-HHHHHHHHHHHHHHHTT-HHHHHHHHTT-S-GGGGHHHHHHHHHHHT-HHHHHHHHHHHHHTT-HHHHHHHHHHIIIII--HHHHHHHHHHHHHTT-HHHHHHHHHHIIIII--HHHHHHHHHHHHHTT-HHHHHHHHHHHHHHHH--